Protein AF-A0A962Y8F2-F1 (afdb_monomer_lite)

Foldseek 3Di:
DPADDDDAAFPALVVVRDGAFRDLLSVLVVLVVCVVVVNNVSQAEDEGEAPDPQFKGFQLLLSQFLVCQSVQRYAYEYADQVPPLQCLAPLRVSRDLVSSLVVVLVLLPDPVNVVVQVVVCVVLVVDDPNDSCSSSVDRHGHNSVRHWRWYKYKYNCVPHWFFDPPQIDIDTDGPCCVPPNVVVVVVVVVVPDDPDDDVRRVVRNVVRVVCCVVCSHVVVVVVLVVLLVVQVCQCPDPPNVVPDHDQWCCSNPPPVQQPVSGTHQADPVPGGDPQSVSSVDGRIDGDSD

pLDDT: mean 95.4, std 3.84, range [65.25, 98.81]

Structure (mmCIF, N/CA/C/O backbone):
data_AF-A0A962Y8F2-F1
#
_entry.id   AF-A0A962Y8F2-F1
#
loop_
_atom_site.group_PDB
_atom_site.id
_atom_site.type_symbol
_atom_site.label_atom_id
_atom_site.label_alt_id
_atom_site.label_comp_id
_atom_site.label_asym_id
_atom_site.label_entity_id
_atom_site.label_seq_id
_atom_site.pdbx_PDB_ins_code
_atom_site.Cartn_x
_atom_site.Cartn_y
_atom_site.Cartn_z
_atom_site.occupancy
_atom_site.B_iso_or_equiv
_atom_site.auth_seq_id
_atom_site.auth_comp_id
_atom_site.auth_asym_id
_atom_site.auth_atom_id
_atom_site.pdbx_PDB_model_num
ATOM 1 N N . ALA A 1 1 ? 5.050 -12.660 19.576 1.00 65.25 1 ALA A N 1
ATOM 2 C CA . ALA A 1 1 ? 3.863 -11.833 19.887 1.00 65.25 1 ALA A CA 1
ATOM 3 C C . ALA A 1 1 ? 2.677 -12.620 20.467 1.00 65.25 1 ALA A C 1
ATOM 5 O O . ALA A 1 1 ? 1.825 -11.987 21.068 1.00 65.25 1 ALA A O 1
ATOM 6 N N . GLY A 1 2 ? 2.572 -13.953 20.308 1.00 82.00 2 GLY A N 1
ATOM 7 C CA . GLY A 1 2 ? 1.427 -14.709 20.856 1.00 82.00 2 GLY A CA 1
ATOM 8 C C . GLY A 1 2 ? 0.079 -14.371 20.202 1.00 82.00 2 GLY A C 1
ATOM 9 O O . GLY A 1 2 ? -0.969 -14.605 20.794 1.00 82.00 2 GLY A O 1
ATOM 10 N N . ALA A 1 3 ? 0.107 -13.782 19.002 1.00 89.38 3 ALA A N 1
ATOM 11 C CA . ALA A 1 3 ? -1.088 -13.433 18.248 1.00 89.38 3 ALA A CA 1
ATOM 12 C C . ALA A 1 3 ? -1.707 -14.678 17.600 1.00 89.38 3 ALA A C 1
ATOM 14 O O . ALA A 1 3 ? -0.991 -15.579 17.165 1.00 89.38 3 ALA A O 1
ATOM 15 N N . TYR A 1 4 ? -3.035 -14.687 17.491 1.00 92.94 4 TYR A N 1
ATOM 16 C CA . TYR A 1 4 ? -3.757 -15.635 16.648 1.00 92.94 4 TYR A CA 1
ATOM 17 C C . TYR A 1 4 ? -3.763 -15.087 15.223 1.00 92.94 4 TYR A C 1
ATOM 19 O O . TYR A 1 4 ? -4.270 -13.989 14.991 1.00 92.94 4 TYR A O 1
ATOM 27 N N . VAL A 1 5 ? -3.160 -15.826 14.295 1.00 94.88 5 VAL A N 1
ATOM 28 C CA . VAL A 1 5 ? -3.001 -15.408 12.899 1.00 94.88 5 VAL A CA 1
ATOM 29 C C . VAL A 1 5 ? -4.006 -16.155 12.035 1.00 94.88 5 VAL A C 1
ATOM 31 O O . VAL A 1 5 ? -4.159 -17.367 12.173 1.00 94.88 5 VAL A O 1
ATOM 34 N N . ASN A 1 6 ? -4.663 -15.425 11.138 1.00 95.12 6 ASN A N 1
ATOM 35 C CA . ASN A 1 6 ? -5.366 -15.994 9.999 1.00 95.12 6 ASN A CA 1
ATOM 36 C C . ASN A 1 6 ? -4.608 -15.596 8.736 1.00 95.12 6 ASN A C 1
ATOM 38 O O . ASN A 1 6 ? -4.366 -14.406 8.518 1.00 95.12 6 ASN A O 1
ATOM 42 N N . TYR A 1 7 ? -4.185 -16.592 7.967 1.00 96.56 7 TYR A N 1
ATOM 43 C CA . TYR A 1 7 ? -3.489 -16.381 6.708 1.00 96.56 7 TYR A CA 1
ATOM 44 C C . TYR A 1 7 ? -4.523 -16.200 5.604 1.00 96.56 7 TYR A C 1
ATOM 46 O O . TYR A 1 7 ? -5.505 -16.930 5.541 1.00 96.56 7 TYR A O 1
ATOM 54 N N . LEU A 1 8 ? -4.302 -15.190 4.771 1.00 96.75 8 LEU A N 1
ATOM 55 C CA . LEU A 1 8 ? -5.151 -14.896 3.629 1.00 96.75 8 LEU A CA 1
ATOM 56 C C . LEU A 1 8 ? -4.491 -15.464 2.381 1.00 96.75 8 LEU A C 1
ATOM 58 O O . LEU A 1 8 ? -3.307 -15.202 2.150 1.00 96.75 8 LEU A O 1
ATOM 62 N N . ASP A 1 9 ? -5.256 -16.200 1.585 1.00 94.75 9 ASP A N 1
ATOM 63 C CA . ASP A 1 9 ? -4.735 -16.815 0.372 1.00 94.75 9 ASP A CA 1
ATOM 64 C C . ASP A 1 9 ? -4.633 -15.775 -0.751 1.00 94.75 9 ASP A C 1
ATOM 66 O O . ASP A 1 9 ? -5.564 -15.007 -1.022 1.00 94.75 9 ASP A O 1
ATOM 70 N N . SER A 1 10 ? -3.474 -15.737 -1.402 1.00 96.31 10 SER A N 1
ATOM 71 C CA . SER A 1 10 ? -3.272 -15.002 -2.646 1.00 96.31 10 SER A CA 1
ATOM 72 C C . SER A 1 10 ? -3.736 -15.834 -3.838 1.00 96.31 10 SER A C 1
ATOM 74 O O . SER A 1 10 ? -3.723 -17.066 -3.800 1.00 96.31 10 SER A O 1
ATOM 76 N N . TYR A 1 11 ? -4.133 -15.169 -4.925 1.00 96.31 11 TYR A N 1
ATOM 77 C CA . TYR A 1 11 ? -4.483 -15.897 -6.142 1.00 96.31 11 TYR A CA 1
ATOM 78 C C . TYR A 1 11 ? -3.218 -16.514 -6.782 1.00 96.31 11 TYR A C 1
ATOM 80 O O . TYR A 1 11 ? -2.171 -15.856 -6.829 1.00 96.31 11 TYR A O 1
ATOM 88 N N . PRO A 1 12 ? -3.271 -17.770 -7.260 1.00 95.75 12 PRO A N 1
ATOM 89 C CA . PRO A 1 12 ? -2.128 -18.420 -7.890 1.00 95.75 12 PRO A CA 1
ATOM 90 C C . PRO A 1 12 ? -1.933 -17.932 -9.330 1.00 95.75 12 PRO A C 1
ATOM 92 O O . PRO A 1 12 ? -2.889 -17.569 -10.016 1.00 95.75 12 PRO A O 1
ATOM 95 N N . ILE A 1 13 ? -0.689 -17.975 -9.803 1.00 94.38 13 ILE A N 1
ATOM 96 C CA . ILE A 1 13 ? -0.326 -17.743 -11.202 1.00 94.38 13 ILE A CA 1
ATOM 97 C C . ILE A 1 13 ? 0.457 -18.977 -11.668 1.00 94.38 13 ILE A C 1
ATOM 99 O O . ILE A 1 13 ? 1.690 -19.019 -11.625 1.00 94.38 13 ILE A O 1
ATOM 103 N N . GLU A 1 14 ? -0.290 -20.023 -12.036 1.00 92.06 14 GLU A N 1
ATOM 104 C CA . GLU A 1 14 ? 0.231 -21.386 -12.232 1.00 92.06 14 GLU A CA 1
ATOM 105 C C . GLU A 1 14 ? 1.340 -21.458 -13.284 1.00 92.06 14 GLU A C 1
ATOM 107 O O . GLU A 1 14 ? 2.369 -22.085 -13.038 1.00 92.06 14 GLU A O 1
ATOM 112 N N . GLU A 1 15 ? 1.170 -20.759 -14.413 1.00 93.06 15 GLU A N 1
ATOM 113 C CA . GLU A 1 15 ? 2.132 -20.751 -15.525 1.00 93.06 15 GLU A CA 1
ATOM 114 C C . GLU A 1 15 ? 3.548 -20.359 -15.074 1.00 93.06 15 GLU A C 1
ATOM 116 O O . GLU A 1 15 ? 4.534 -20.926 -15.545 1.00 93.06 15 GLU A O 1
ATOM 121 N N . TYR A 1 16 ? 3.651 -19.433 -14.118 1.00 92.88 16 TYR A N 1
ATOM 122 C CA . TYR A 1 16 ? 4.928 -18.907 -13.635 1.00 92.88 16 TYR A CA 1
ATOM 123 C C . TYR A 1 16 ? 5.333 -19.456 -12.267 1.00 92.88 16 TYR A C 1
ATOM 125 O O . TYR A 1 16 ? 6.396 -19.100 -11.763 1.00 92.88 16 TYR A O 1
ATOM 133 N N . THR A 1 17 ? 4.517 -20.330 -11.661 1.00 92.75 17 THR A N 1
ATOM 134 C CA . THR A 1 17 ? 4.713 -20.794 -10.273 1.00 92.75 17 THR A CA 1
ATOM 135 C C . THR A 1 17 ? 4.850 -19.606 -9.303 1.00 92.75 17 THR A C 1
ATOM 137 O O . THR A 1 17 ? 5.671 -19.604 -8.385 1.00 92.75 17 THR A O 1
ATOM 140 N N . MET A 1 18 ? 4.057 -18.561 -9.545 1.00 93.44 18 MET A N 1
ATOM 141 C CA . MET A 1 18 ? 4.037 -17.322 -8.768 1.00 93.44 18 MET A CA 1
ATOM 142 C C . MET A 1 18 ? 2.725 -17.194 -7.995 1.00 93.44 18 MET A C 1
ATOM 144 O O . MET A 1 18 ? 1.745 -17.895 -8.259 1.00 93.44 18 MET A O 1
ATOM 148 N N . TYR A 1 19 ? 2.708 -16.256 -7.054 1.00 93.25 19 TYR A N 1
ATOM 149 C CA . TYR A 1 19 ? 1.507 -15.850 -6.339 1.00 93.25 19 TYR A CA 1
ATOM 150 C C . TYR A 1 19 ? 1.259 -14.366 -6.565 1.00 93.25 19 TYR A C 1
ATOM 152 O O . TYR A 1 19 ? 2.182 -13.553 -6.509 1.00 93.25 19 TYR A O 1
ATOM 160 N N . GLY A 1 20 ? 0.000 -14.022 -6.797 1.00 95.44 20 GLY A N 1
ATOM 161 C CA . GLY A 1 20 ? -0.440 -12.646 -6.891 1.00 95.44 20 GLY A CA 1
ATOM 162 C C . GLY A 1 20 ? -0.713 -12.014 -5.531 1.00 95.44 20 GLY A C 1
ATOM 163 O O . GLY A 1 20 ? -0.098 -12.327 -4.511 1.00 95.44 20 GLY A O 1
ATOM 164 N N . ALA A 1 21 ? -1.672 -11.098 -5.527 1.00 97.12 21 ALA A N 1
ATOM 165 C CA . ALA A 1 21 ? -2.162 -10.433 -4.331 1.00 97.12 21 ALA A CA 1
ATOM 166 C C . ALA A 1 21 ? -3.339 -11.192 -3.686 1.00 97.12 21 ALA A C 1
ATOM 168 O O . ALA A 1 21 ? -3.877 -12.146 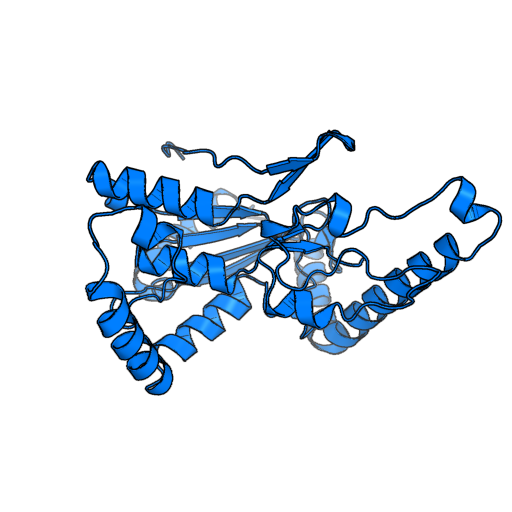-4.245 1.00 97.12 21 ALA A O 1
ATOM 169 N N . VAL A 1 22 ? -3.738 -10.762 -2.491 1.00 98.19 22 VAL A N 1
ATOM 170 C CA . VAL A 1 22 ? -4.933 -11.242 -1.790 1.00 98.19 22 VAL A CA 1
ATOM 171 C C . VAL A 1 22 ? -6.141 -10.437 -2.279 1.00 98.19 22 VAL A C 1
ATOM 173 O O . VAL A 1 22 ? -6.183 -9.229 -2.032 1.00 98.19 22 VAL A O 1
ATOM 176 N N . PRO A 1 23 ? -7.144 -11.059 -2.924 1.00 98.00 23 PRO A N 1
ATOM 177 C CA . PRO A 1 23 ? -8.344 -10.358 -3.377 1.00 98.00 23 PRO A CA 1
ATOM 178 C C . PRO A 1 23 ? -9.092 -9.685 -2.223 1.00 98.00 23 PRO A C 1
ATOM 180 O O . PRO A 1 23 ? -9.325 -10.297 -1.176 1.00 98.00 23 PRO A O 1
ATOM 183 N N . LEU A 1 24 ? -9.565 -8.456 -2.422 1.00 98.25 24 LEU A N 1
ATOM 184 C CA . LEU A 1 24 ? -10.359 -7.741 -1.421 1.00 98.25 24 LEU A CA 1
ATOM 185 C C . LEU A 1 24 ? -11.628 -8.509 -1.057 1.00 98.25 24 LEU A C 1
ATOM 187 O O . LEU A 1 24 ? -12.040 -8.513 0.103 1.00 98.25 24 LEU A O 1
ATOM 191 N N . ARG A 1 25 ? -12.229 -9.198 -2.031 1.00 97.44 25 ARG A N 1
ATOM 192 C CA . ARG A 1 25 ? -13.361 -10.090 -1.773 1.00 97.44 25 ARG A CA 1
ATOM 193 C C . ARG A 1 25 ? -13.031 -11.098 -0.667 1.00 97.44 25 ARG A C 1
ATOM 195 O O . ARG A 1 25 ? -13.805 -11.210 0.278 1.00 97.44 25 ARG A O 1
ATOM 202 N N . HIS A 1 26 ? -11.870 -11.746 -0.740 1.00 97.50 26 HIS A N 1
ATOM 203 C CA . HIS A 1 26 ? -11.433 -12.729 0.249 1.00 97.50 26 HIS A CA 1
ATOM 204 C C . HIS A 1 26 ? -11.201 -12.094 1.631 1.00 97.50 26 HIS A C 1
ATOM 206 O O . HIS A 1 26 ? -11.617 -12.640 2.653 1.00 97.50 26 HIS A O 1
ATOM 212 N N . ILE A 1 27 ? -10.625 -10.886 1.680 1.00 98.38 27 ILE A N 1
ATOM 213 C CA . ILE A 1 27 ? -10.473 -10.127 2.934 1.00 98.38 27 ILE A CA 1
ATOM 214 C C . ILE A 1 27 ? -11.844 -9.859 3.573 1.00 98.38 27 ILE A C 1
ATOM 216 O O . ILE A 1 27 ? -12.031 -10.075 4.774 1.00 98.38 27 ILE A O 1
ATOM 220 N N . LYS A 1 28 ? -12.824 -9.416 2.775 1.00 98.12 28 LYS A N 1
ATOM 221 C CA . LYS A 1 28 ? -14.192 -9.154 3.241 1.00 98.12 28 LYS A CA 1
ATOM 222 C C . LYS A 1 28 ? -14.867 -10.436 3.729 1.00 98.12 28 LYS A C 1
ATOM 224 O O . LYS A 1 28 ? -15.467 -10.407 4.798 1.00 98.12 28 LYS A O 1
ATOM 229 N N . GLU A 1 29 ? -14.721 -11.552 3.011 1.00 97.44 29 GLU A N 1
ATOM 230 C CA . GLU A 1 29 ? -15.239 -12.869 3.417 1.00 97.44 29 GLU A CA 1
ATOM 231 C C . GLU A 1 29 ? -14.734 -13.267 4.812 1.00 97.44 29 GLU A C 1
ATOM 233 O O . GLU A 1 29 ? -15.532 -13.667 5.663 1.00 97.44 29 GLU A O 1
ATOM 238 N N . GLN A 1 30 ? -13.439 -13.083 5.093 1.00 97.62 30 GLN A N 1
ATOM 239 C CA . GLN A 1 30 ? -12.872 -13.375 6.414 1.00 97.62 30 GLN A CA 1
ATOM 240 C C . GLN A 1 30 ? -13.375 -12.418 7.503 1.00 97.62 30 GLN A C 1
ATOM 242 O O . GLN A 1 30 ? -13.717 -12.848 8.603 1.00 97.62 30 GLN A O 1
ATOM 247 N N . LEU A 1 31 ? -13.469 -11.115 7.227 1.00 98.06 31 LEU A N 1
ATOM 248 C CA . LEU A 1 31 ? -14.004 -10.170 8.213 1.00 98.06 31 LEU A CA 1
ATOM 249 C C . LEU A 1 31 ? -15.486 -10.444 8.524 1.00 98.06 31 LEU A C 1
ATOM 251 O O . LEU A 1 31 ? -15.899 -10.367 9.684 1.00 98.06 31 LEU A O 1
ATOM 255 N N . LEU A 1 32 ? -16.285 -10.798 7.517 1.00 97.12 32 LEU A N 1
ATOM 256 C CA . LEU A 1 32 ? -17.691 -11.164 7.695 1.00 97.12 32 LEU A CA 1
ATOM 257 C C . LEU A 1 32 ? -17.839 -12.498 8.437 1.00 97.12 32 LEU A C 1
ATOM 259 O O . LEU A 1 32 ? -18.702 -12.605 9.310 1.00 97.12 32 LEU A O 1
ATOM 263 N N . SER A 1 33 ? -16.966 -13.481 8.187 1.00 96.56 33 SER A N 1
ATOM 264 C CA . SER A 1 33 ? -16.980 -14.745 8.934 1.00 96.56 33 SER A CA 1
ATOM 265 C C . SER A 1 33 ? -16.727 -14.519 10.431 1.00 96.56 33 SER A C 1
ATOM 267 O O . SER A 1 33 ? -17.464 -15.046 11.269 1.00 96.56 33 SER A O 1
ATOM 269 N N . TYR A 1 34 ? -15.785 -13.637 10.786 1.00 97.00 34 TYR A N 1
ATOM 270 C CA . TYR A 1 34 ? -15.562 -13.230 12.175 1.00 97.00 34 TYR A CA 1
ATOM 271 C C . TYR A 1 34 ? -16.726 -12.447 12.774 1.00 97.00 34 TYR A C 1
ATOM 273 O O . TYR A 1 34 ? -17.015 -12.598 13.965 1.00 97.00 34 TYR A O 1
ATOM 281 N N . ARG A 1 35 ? -17.406 -11.628 11.965 1.00 95.69 35 ARG A N 1
ATOM 282 C CA . ARG A 1 35 ? -18.625 -10.927 12.381 1.00 95.69 35 ARG A CA 1
ATOM 283 C C . ARG A 1 35 ? -19.726 -11.918 12.743 1.00 95.69 35 ARG A C 1
ATOM 285 O O . ARG A 1 35 ? -20.272 -11.811 13.837 1.00 95.69 35 ARG A O 1
ATOM 292 N N . ARG A 1 36 ? -20.001 -12.903 11.880 1.00 94.88 36 ARG A N 1
ATOM 293 C CA . ARG A 1 36 ? -21.001 -13.956 12.136 1.00 94.88 36 ARG A CA 1
ATOM 294 C C . ARG A 1 36 ? -20.667 -14.787 13.369 1.00 94.88 36 ARG A C 1
ATOM 296 O O . ARG A 1 36 ? -21.557 -15.128 14.137 1.00 94.88 36 ARG A O 1
ATOM 303 N N . ALA A 1 37 ? -19.385 -15.068 13.584 1.00 96.00 37 ALA A N 1
ATOM 304 C CA . ALA A 1 37 ? -18.913 -15.780 14.765 1.00 96.00 37 ALA A CA 1
ATOM 305 C C . ALA A 1 37 ? -18.901 -14.922 16.051 1.00 96.00 37 ALA A C 1
ATOM 307 O O . ALA A 1 37 ? -18.536 -15.431 17.108 1.00 96.00 37 ALA A O 1
ATOM 308 N N . GLY A 1 38 ? -19.267 -13.634 15.985 1.00 96.94 38 GLY A N 1
ATOM 309 C CA . GLY A 1 38 ? -19.307 -12.741 17.148 1.00 96.94 38 GLY A CA 1
ATOM 310 C C . GLY A 1 38 ? -17.931 -12.400 17.729 1.00 96.94 38 GLY A C 1
ATOM 311 O O . GLY A 1 38 ? -17.844 -12.027 18.893 1.00 96.94 38 GLY A O 1
ATOM 312 N N . ILE A 1 39 ? -16.860 -12.547 16.941 1.00 97.12 39 ILE A N 1
ATOM 313 C CA . ILE A 1 39 ? -15.463 -12.352 17.375 1.00 97.12 39 ILE A CA 1
ATOM 314 C C . ILE A 1 39 ? -14.709 -11.319 16.529 1.00 97.12 39 ILE A C 1
ATOM 316 O O . ILE A 1 39 ? -13.480 -11.246 16.569 1.00 97.12 39 ILE A O 1
ATOM 320 N N . LEU A 1 40 ? -15.425 -10.513 15.740 1.00 97.25 40 LEU A N 1
ATOM 321 C CA . LEU A 1 40 ? -14.830 -9.470 14.901 1.00 97.25 40 LEU A CA 1
ATOM 322 C C . LEU A 1 40 ? -14.028 -8.444 15.719 1.00 97.25 40 LEU A C 1
ATOM 324 O O . LEU A 1 40 ? -13.015 -7.930 15.249 1.00 97.25 40 LEU A O 1
ATOM 328 N N . ASP A 1 41 ? -14.431 -8.170 16.958 1.00 96.88 41 ASP A N 1
ATOM 329 C CA . ASP A 1 41 ? -13.716 -7.300 17.896 1.00 96.88 41 ASP A CA 1
ATOM 330 C C . ASP A 1 41 ? -12.295 -7.804 18.214 1.00 96.88 41 ASP A C 1
ATOM 332 O O . ASP A 1 41 ? -11.407 -6.996 18.518 1.00 96.88 41 ASP A O 1
ATOM 336 N N . ARG A 1 42 ? -12.046 -9.116 18.085 1.00 96.56 42 ARG A N 1
ATOM 337 C CA . ARG A 1 42 ? -10.721 -9.728 18.261 1.00 96.56 42 ARG A CA 1
ATOM 338 C C . ARG A 1 42 ? -9.783 -9.453 17.085 1.00 96.56 42 ARG A C 1
ATOM 340 O O . ARG A 1 42 ? -8.569 -9.510 17.275 1.00 96.56 42 ARG A O 1
ATOM 347 N N . VAL A 1 43 ? -10.305 -9.101 15.908 1.00 97.75 43 VAL A N 1
ATOM 348 C CA . VAL A 1 43 ? -9.489 -8.695 14.756 1.00 97.75 43 VAL A CA 1
ATOM 349 C C . VAL A 1 43 ? -8.952 -7.286 15.003 1.00 97.75 43 VAL A C 1
ATOM 351 O O . VAL A 1 43 ? -9.704 -6.307 15.042 1.00 97.75 43 VAL A O 1
ATOM 354 N N . LYS A 1 44 ? -7.636 -7.175 15.213 1.00 96.94 44 LYS A N 1
ATOM 355 C CA . LYS A 1 44 ? -6.977 -5.895 15.524 1.00 96.94 44 LYS A CA 1
ATOM 356 C C . LYS A 1 44 ? -6.280 -5.270 14.329 1.00 96.94 44 LYS A C 1
ATOM 358 O O . LYS A 1 44 ? 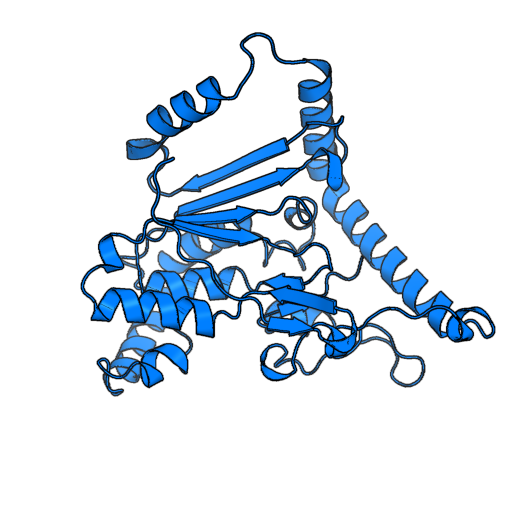-6.314 -4.053 14.186 1.00 96.94 44 LYS A O 1
ATOM 363 N N . MET A 1 45 ? -5.656 -6.088 13.492 1.00 97.81 45 MET A N 1
ATOM 364 C CA . MET A 1 45 ? -4.773 -5.619 12.436 1.00 97.81 45 MET A CA 1
ATOM 365 C C . MET A 1 45 ? -4.849 -6.539 11.226 1.00 97.81 45 MET A C 1
ATOM 367 O O . MET A 1 45 ? -4.995 -7.751 11.384 1.00 97.81 45 MET A O 1
ATOM 371 N N . ILE A 1 46 ? -4.702 -5.952 10.046 1.00 98.25 46 ILE A N 1
ATOM 372 C CA . ILE A 1 46 ? -4.395 -6.653 8.806 1.00 98.2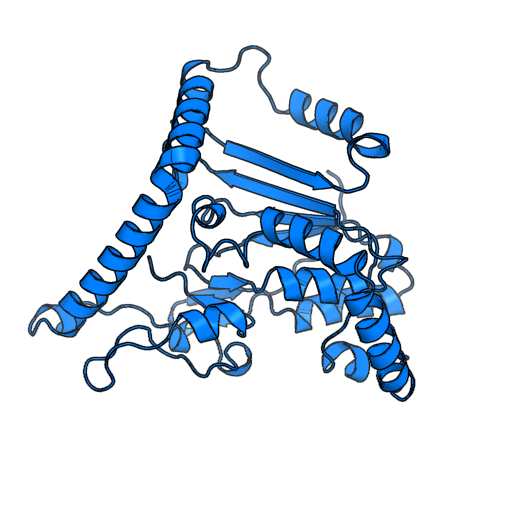5 46 ILE A CA 1
ATOM 373 C C . ILE A 1 46 ? -3.016 -6.207 8.317 1.00 98.25 46 ILE A C 1
ATOM 375 O O . ILE A 1 46 ? -2.708 -5.013 8.329 1.00 98.25 46 ILE A O 1
ATOM 379 N N . THR A 1 47 ? -2.197 -7.170 7.901 1.00 98.25 47 THR A N 1
ATOM 380 C CA . THR A 1 47 ? -0.882 -6.922 7.304 1.00 98.25 47 THR A CA 1
ATOM 381 C C . THR A 1 47 ? -0.909 -7.366 5.852 1.00 98.25 47 THR A C 1
ATOM 383 O O . THR A 1 47 ? -1.226 -8.523 5.585 1.00 98.25 47 THR A O 1
ATOM 386 N N . LEU A 1 48 ? -0.574 -6.468 4.929 1.00 98.31 48 LEU A N 1
ATOM 387 C CA . LEU A 1 48 ? -0.542 -6.746 3.492 1.00 98.31 48 LEU A CA 1
ATOM 388 C C . LEU A 1 48 ? 0.760 -6.224 2.887 1.00 98.31 48 LEU A C 1
ATOM 390 O O . LEU A 1 48 ? 1.207 -5.127 3.216 1.00 98.31 48 LEU A O 1
ATOM 394 N N . THR A 1 49 ? 1.349 -6.996 1.978 1.00 98.12 49 THR A N 1
ATOM 395 C CA . THR A 1 49 ? 2.533 -6.592 1.209 1.00 98.12 49 THR A CA 1
ATOM 396 C C . THR A 1 49 ? 2.107 -5.777 -0.010 1.00 98.12 49 THR A C 1
ATOM 398 O O . THR A 1 49 ? 1.317 -6.268 -0.813 1.00 98.12 49 THR A O 1
ATOM 401 N N . ASN A 1 50 ? 2.609 -4.549 -0.165 1.00 97.62 50 ASN A N 1
ATOM 402 C CA . ASN A 1 50 ? 2.247 -3.659 -1.269 1.00 97.62 50 ASN A CA 1
ATOM 403 C C . ASN A 1 50 ? 3.430 -2.803 -1.769 1.00 97.62 50 ASN A C 1
ATOM 405 O O . ASN A 1 50 ? 3.931 -1.949 -1.055 1.00 97.62 50 ASN A O 1
ATOM 409 N N . CYS A 1 51 ? 3.861 -2.903 -3.019 1.00 96.38 51 CYS A N 1
ATOM 410 C CA . CYS A 1 51 ? 3.547 -3.950 -3.984 1.00 96.38 51 CYS A CA 1
ATOM 411 C C . CYS A 1 51 ? 4.158 -5.305 -3.580 1.00 96.38 51 CYS A C 1
ATOM 413 O O . CYS A 1 51 ? 5.017 -5.383 -2.694 1.00 96.38 51 CYS A O 1
ATOM 415 N N . THR A 1 52 ? 3.709 -6.381 -4.228 1.00 96.00 52 THR A N 1
ATOM 416 C CA . THR A 1 52 ? 4.374 -7.690 -4.154 1.00 96.00 52 THR A CA 1
ATOM 417 C C . THR A 1 52 ? 5.764 -7.628 -4.793 1.00 96.00 52 THR A C 1
ATOM 419 O O . THR A 1 52 ? 6.114 -6.654 -5.460 1.00 96.00 52 THR A O 1
ATOM 422 N N . PHE A 1 53 ? 6.571 -8.676 -4.600 1.00 94.00 53 PHE A N 1
ATOM 423 C CA . PHE A 1 53 ? 7.900 -8.760 -5.213 1.00 94.00 53 PHE A CA 1
ATOM 424 C C . PHE A 1 53 ? 7.835 -8.639 -6.745 1.00 94.00 53 PHE A C 1
ATOM 426 O O . PHE A 1 53 ? 8.634 -7.919 -7.335 1.00 94.00 53 PHE A O 1
ATOM 433 N N . ASP A 1 54 ? 6.840 -9.278 -7.362 1.00 94.56 54 ASP A N 1
ATOM 434 C CA . ASP A 1 54 ? 6.611 -9.282 -8.813 1.00 94.56 54 ASP A CA 1
ATOM 435 C C . ASP A 1 54 ? 5.857 -8.035 -9.320 1.00 94.56 54 ASP A C 1
ATOM 437 O O . ASP A 1 54 ? 5.464 -7.965 -10.482 1.00 94.56 54 ASP A O 1
ATOM 441 N N . GLY A 1 55 ? 5.639 -7.035 -8.457 1.00 95.25 55 GLY A N 1
ATOM 442 C CA . GLY A 1 55 ? 5.095 -5.730 -8.83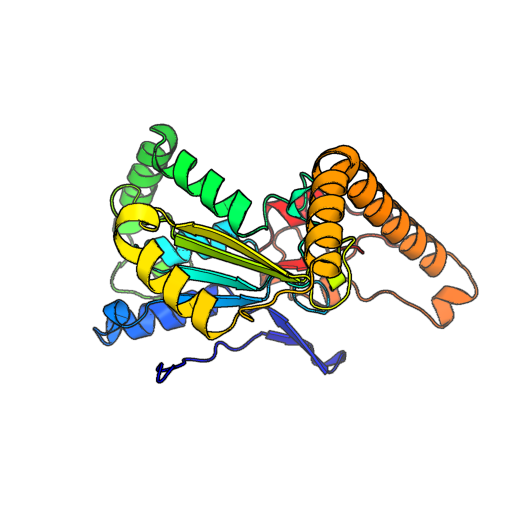6 1.00 95.25 55 GLY A CA 1
ATOM 443 C C . GLY A 1 55 ? 3.570 -5.604 -8.777 1.00 95.25 55 GLY A C 1
ATOM 444 O O . GLY A 1 55 ? 3.040 -4.558 -9.153 1.00 95.25 55 GLY A O 1
ATOM 445 N N . VAL A 1 56 ? 2.829 -6.597 -8.277 1.00 97.50 56 VAL A N 1
ATOM 446 C CA . VAL A 1 56 ? 1.366 -6.487 -8.128 1.00 97.50 56 VAL A CA 1
ATOM 447 C C . VAL A 1 56 ? 1.036 -5.490 -7.010 1.00 97.50 56 VAL A C 1
ATOM 449 O O . VAL A 1 56 ? 1.465 -5.645 -5.866 1.00 97.50 56 VAL A O 1
ATOM 452 N N . THR A 1 57 ? 0.283 -4.442 -7.341 1.00 98.12 57 THR A N 1
ATOM 453 C CA . THR A 1 57 ? 0.018 -3.286 -6.470 1.00 98.12 57 THR A CA 1
ATOM 454 C C . THR A 1 57 ? -1.476 -3.132 -6.193 1.00 98.12 57 THR A C 1
ATOM 456 O O . THR A 1 57 ? -2.281 -3.069 -7.124 1.00 98.12 57 THR A O 1
ATOM 459 N N . TYR A 1 58 ? -1.851 -2.997 -4.920 1.00 98.50 58 TYR A N 1
ATOM 460 C CA . TYR A 1 58 ? -3.244 -2.905 -4.467 1.00 98.50 58 TYR A CA 1
ATOM 461 C C . TYR A 1 58 ? -3.880 -1.544 -4.769 1.00 98.50 58 TYR A C 1
ATOM 463 O O . TYR A 1 58 ? -3.216 -0.504 -4.756 1.00 98.50 58 TYR A O 1
ATOM 471 N N . ASP A 1 59 ? -5.201 -1.514 -4.938 1.00 98.31 59 ASP A N 1
ATOM 472 C CA . ASP A 1 59 ? -5.998 -0.319 -4.646 1.00 98.31 59 ASP A CA 1
ATOM 473 C C . ASP A 1 59 ? -6.117 -0.163 -3.122 1.00 98.31 59 ASP A C 1
ATOM 475 O O . ASP A 1 59 ? -7.067 -0.615 -2.478 1.00 98.31 59 ASP A O 1
ATOM 479 N N . VAL A 1 60 ? -5.096 0.467 -2.539 1.00 98.38 60 VAL A N 1
ATOM 480 C CA . VAL A 1 60 ? -4.973 0.669 -1.091 1.00 98.38 60 VAL A CA 1
ATOM 481 C C . VAL A 1 60 ? -6.154 1.451 -0.509 1.00 98.38 60 VAL A C 1
ATOM 483 O O . VAL A 1 60 ? -6.596 1.145 0.598 1.00 98.38 60 VAL A O 1
ATOM 486 N N . GLU A 1 61 ? -6.709 2.422 -1.245 1.00 97.81 61 GLU A N 1
ATOM 487 C CA . GLU A 1 61 ? -7.880 3.180 -0.780 1.00 97.81 61 GLU A CA 1
ATOM 488 C C . GLU A 1 61 ? -9.106 2.296 -0.683 1.00 97.81 61 GLU A C 1
ATOM 490 O O . GLU A 1 61 ? -9.769 2.293 0.355 1.00 97.81 61 GLU A O 1
ATOM 495 N N . ARG A 1 62 ? -9.375 1.518 -1.731 1.00 97.94 62 ARG A N 1
ATOM 496 C CA . ARG A 1 62 ? -10.495 0.585 -1.748 1.00 97.94 62 ARG A CA 1
ATOM 497 C C . ARG A 1 62 ? -10.392 -0.453 -0.642 1.00 97.94 62 ARG A C 1
ATOM 499 O O . ARG A 1 62 ? -11.368 -0.655 0.078 1.00 97.94 62 ARG A O 1
ATOM 506 N N . VAL A 1 63 ? -9.227 -1.081 -0.486 1.00 98.69 63 VAL A N 1
ATOM 507 C CA . VAL A 1 63 ? -9.019 -2.084 0.566 1.00 98.69 63 VAL A CA 1
ATOM 508 C C . VAL A 1 63 ? -9.308 -1.479 1.935 1.00 98.69 63 VAL A C 1
ATOM 510 O O . VAL A 1 63 ? -10.087 -2.043 2.702 1.00 98.69 63 VAL A O 1
ATOM 513 N N . MET A 1 64 ? -8.733 -0.313 2.229 1.00 98.75 64 MET A N 1
ATOM 514 C CA . MET A 1 64 ? -8.928 0.336 3.519 1.00 98.75 64 MET A CA 1
ATOM 515 C C . MET A 1 64 ? -10.378 0.772 3.757 1.00 98.75 64 MET A C 1
ATOM 517 O O . MET A 1 64 ? -10.915 0.511 4.831 1.00 98.75 64 MET A O 1
ATOM 521 N N . GLU A 1 65 ? -11.014 1.426 2.785 1.00 98.56 65 GLU A N 1
ATOM 522 C CA . GLU A 1 65 ? -12.388 1.930 2.895 1.00 98.56 65 GLU A CA 1
ATOM 523 C C . GLU A 1 65 ? -13.389 0.791 3.118 1.00 98.56 65 GLU A C 1
ATOM 525 O O . GLU A 1 65 ? -14.175 0.837 4.067 1.00 98.56 65 GLU A O 1
ATOM 530 N N . GLU A 1 66 ? -13.322 -0.268 2.307 1.00 98.69 66 GLU A N 1
ATOM 531 C CA . GLU A 1 66 ? -14.262 -1.384 2.417 1.00 98.69 66 GLU A CA 1
ATOM 532 C C . GLU A 1 66 ? -14.025 -2.216 3.685 1.00 98.69 66 GLU A C 1
ATOM 534 O O . GLU A 1 66 ? -14.982 -2.652 4.328 1.00 98.69 66 GLU A O 1
ATOM 539 N N . CYS A 1 67 ? -12.769 -2.381 4.114 1.00 98.69 67 CYS A N 1
ATOM 540 C CA . CYS A 1 67 ? -12.474 -3.035 5.388 1.00 98.69 67 CYS A CA 1
ATOM 541 C C . CYS A 1 67 ? -12.959 -2.205 6.585 1.00 98.69 67 CYS A C 1
ATOM 543 O O . CYS A 1 6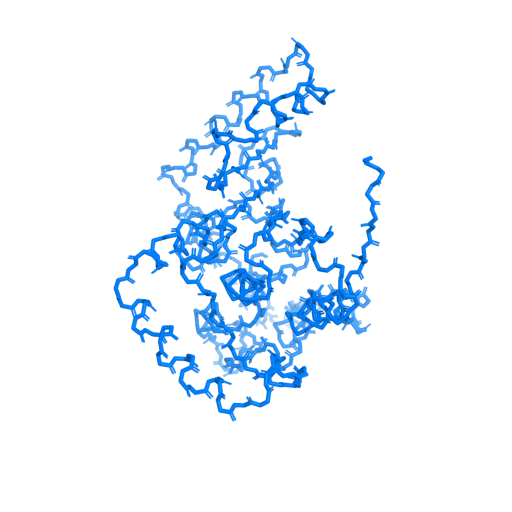7 ? -13.508 -2.775 7.526 1.00 98.69 67 CYS A O 1
ATOM 545 N N . LEU A 1 68 ? -12.815 -0.874 6.552 1.00 98.69 68 LEU A N 1
ATOM 546 C CA . LEU A 1 68 ? -13.315 0.020 7.606 1.00 98.69 68 LEU A CA 1
ATOM 547 C C . LEU A 1 68 ? -14.847 0.071 7.655 1.00 98.69 68 LEU A C 1
ATOM 549 O O . LEU A 1 68 ? -15.413 0.254 8.732 1.00 98.69 68 LEU A O 1
ATOM 553 N N . ALA A 1 69 ? -15.530 -0.144 6.530 1.00 98.06 69 ALA A N 1
ATOM 554 C CA . ALA A 1 69 ? -16.979 -0.334 6.521 1.00 98.06 69 ALA A CA 1
ATOM 555 C C . ALA A 1 69 ? -17.403 -1.604 7.285 1.00 98.06 69 ALA A C 1
ATOM 557 O O . ALA A 1 69 ? -18.488 -1.643 7.869 1.00 98.06 69 ALA A O 1
ATOM 558 N N . ILE A 1 70 ? -16.546 -2.634 7.317 1.00 97.81 70 ILE A N 1
ATOM 559 C CA . ILE A 1 70 ? -16.818 -3.883 8.037 1.00 97.81 70 ILE A CA 1
ATOM 560 C C . ILE A 1 70 ? -16.349 -3.815 9.500 1.00 97.81 70 ILE A C 1
ATOM 562 O O . ILE A 1 70 ? -17.095 -4.200 10.407 1.00 97.81 70 ILE A O 1
ATOM 566 N N . LYS A 1 71 ? -15.128 -3.319 9.728 1.00 98.38 71 LYS A N 1
ATOM 567 C CA . LYS A 1 71 ? -14.443 -3.198 11.021 1.00 98.38 71 LYS A CA 1
ATOM 568 C C . LYS A 1 71 ? -13.880 -1.773 11.181 1.00 98.38 71 LYS A C 1
ATOM 570 O O . LYS A 1 71 ? -12.735 -1.527 10.799 1.00 98.38 71 LYS A O 1
ATOM 575 N N . PRO A 1 72 ? -14.652 -0.834 11.762 1.00 98.31 72 PRO A N 1
ATOM 576 C CA . PRO A 1 72 ? -14.321 0.599 11.766 1.00 98.31 72 PRO A CA 1
ATOM 577 C C . PRO A 1 72 ? -13.018 0.996 12.466 1.00 98.31 72 PRO A C 1
ATOM 579 O O . PRO A 1 72 ? -12.505 2.081 12.223 1.00 98.31 72 PRO A O 1
ATOM 582 N N . ASP A 1 73 ? -12.474 0.152 13.335 1.00 97.69 73 ASP A N 1
ATOM 583 C CA . ASP A 1 73 ? -11.238 0.378 14.091 1.00 97.69 73 ASP A CA 1
ATOM 584 C C . ASP A 1 73 ? -10.085 -0.553 13.662 1.00 97.69 73 ASP A C 1
ATOM 586 O O . ASP A 1 73 ? -9.124 -0.723 14.417 1.00 97.69 73 ASP A O 1
ATOM 590 N N . LEU A 1 74 ? -10.173 -1.175 12.476 1.00 98.56 74 LEU A N 1
ATOM 591 C CA . LEU A 1 74 ? -9.114 -2.030 11.929 1.00 98.56 74 LEU A CA 1
ATOM 592 C C . LEU A 1 74 ? -7.813 -1.241 11.712 1.00 98.56 74 LEU A C 1
ATOM 594 O O . LEU A 1 74 ? -7.816 -0.163 11.117 1.00 98.56 74 LEU A O 1
ATOM 598 N N . ILE A 1 75 ? -6.695 -1.804 12.171 1.00 98.62 75 ILE A N 1
ATOM 599 C CA . ILE A 1 75 ? -5.353 -1.273 11.916 1.00 98.62 75 ILE A CA 1
ATOM 600 C C . ILE A 1 75 ? -4.814 -1.882 10.620 1.00 98.62 75 ILE A C 1
ATOM 602 O O . ILE A 1 75 ? -4.883 -3.096 10.432 1.00 98.62 75 ILE A O 1
ATOM 606 N N . PHE A 1 76 ? -4.227 -1.061 9.757 1.00 98.81 76 PHE A N 1
ATOM 607 C CA . PHE A 1 76 ? -3.564 -1.517 8.537 1.00 98.81 76 PHE A CA 1
ATOM 608 C C . PHE A 1 76 ? -2.052 -1.401 8.695 1.00 98.81 76 PHE A C 1
ATOM 610 O O . PHE A 1 76 ? -1.540 -0.313 8.967 1.00 98.81 76 PHE A O 1
ATOM 617 N N . LEU A 1 77 ? -1.344 -2.507 8.494 1.00 98.62 77 LEU A N 1
ATOM 618 C CA . LEU A 1 77 ? 0.098 -2.529 8.294 1.00 98.62 77 LEU A CA 1
ATOM 619 C C . LEU A 1 77 ? 0.380 -2.841 6.823 1.00 98.62 77 LEU A C 1
ATOM 621 O O . LEU A 1 77 ? 0.198 -3.970 6.371 1.00 98.62 77 LEU A O 1
ATOM 625 N N . TRP A 1 78 ? 0.825 -1.836 6.080 1.00 98.69 78 TRP A N 1
ATOM 626 C CA . TRP A 1 78 ? 1.285 -2.007 4.708 1.00 98.69 78 TRP A CA 1
ATOM 627 C C . TRP A 1 78 ? 2.793 -2.258 4.711 1.00 98.69 78 TRP A C 1
ATOM 629 O O . TRP A 1 78 ? 3.582 -1.360 5.017 1.00 98.69 78 TRP A O 1
ATOM 639 N N . ASP A 1 79 ? 3.203 -3.480 4.381 1.00 98.56 79 ASP A N 1
ATOM 640 C CA . ASP A 1 79 ? 4.606 -3.761 4.096 1.00 98.56 79 ASP A CA 1
ATOM 641 C C . ASP A 1 79 ? 4.933 -3.271 2.686 1.00 98.56 79 ASP A C 1
ATOM 643 O O . ASP A 1 79 ? 4.656 -3.940 1.691 1.00 98.56 79 ASP A O 1
ATOM 647 N N . GLU A 1 80 ? 5.510 -2.075 2.617 1.00 98.25 80 GLU A N 1
ATOM 648 C CA . GLU A 1 80 ? 5.867 -1.391 1.381 1.00 98.25 80 GLU A CA 1
ATOM 649 C C . GLU A 1 80 ? 7.378 -1.423 1.120 1.00 98.25 80 GLU A C 1
ATOM 651 O O . GLU A 1 80 ? 7.952 -0.517 0.504 1.00 98.25 80 GLU A O 1
ATOM 656 N N . ALA A 1 81 ? 8.062 -2.485 1.560 1.00 97.44 81 ALA A N 1
ATOM 657 C CA . ALA A 1 81 ? 9.506 -2.624 1.400 1.00 97.44 81 ALA A CA 1
ATOM 658 C C . ALA A 1 81 ? 9.998 -2.478 -0.055 1.00 97.44 81 ALA A C 1
ATOM 660 O O . ALA A 1 81 ? 11.121 -2.012 -0.262 1.00 97.44 81 ALA A O 1
ATOM 661 N N . TRP A 1 82 ? 9.172 -2.847 -1.040 1.00 95.81 82 TRP A N 1
ATOM 662 C CA . TRP A 1 82 ? 9.459 -2.735 -2.477 1.00 95.81 82 TRP A CA 1
ATOM 663 C C . TRP A 1 82 ? 8.921 -1.452 -3.130 1.00 95.81 82 TRP A C 1
ATOM 665 O O . TRP A 1 82 ? 9.209 -1.196 -4.299 1.00 95.81 82 TRP A O 1
ATOM 675 N N . PHE A 1 83 ? 8.201 -0.609 -2.385 1.00 96.44 83 PHE A N 1
ATOM 676 C CA . PHE A 1 83 ? 7.372 0.461 -2.951 1.00 96.44 83 PHE A CA 1
ATOM 677 C C . PHE A 1 83 ? 7.630 1.852 -2.349 1.00 96.44 83 PHE A C 1
ATOM 679 O O . PHE A 1 83 ? 6.855 2.783 -2.531 1.00 96.44 83 PHE A O 1
ATOM 686 N N . ALA A 1 84 ? 8.765 2.036 -1.669 1.00 95.12 84 ALA A N 1
ATOM 687 C CA . ALA A 1 84 ? 9.123 3.293 -0.999 1.00 95.12 84 ALA A CA 1
ATOM 688 C C . ALA A 1 84 ? 9.167 4.529 -1.923 1.00 95.12 84 ALA A C 1
ATOM 690 O O . ALA A 1 84 ? 8.848 5.640 -1.503 1.00 95.12 84 ALA A O 1
ATOM 691 N N . PHE A 1 85 ? 9.533 4.347 -3.193 1.00 95.88 85 PHE A N 1
ATOM 692 C CA . PHE A 1 85 ? 9.599 5.423 -4.186 1.00 95.88 85 PHE A CA 1
ATOM 693 C C . PHE A 1 85 ? 8.213 5.913 -4.648 1.00 95.88 85 PHE A C 1
ATOM 695 O O . PHE A 1 85 ? 8.078 7.034 -5.143 1.00 95.88 85 PHE A O 1
ATOM 702 N N . ALA A 1 86 ? 7.161 5.112 -4.456 1.00 96.62 86 ALA A N 1
ATOM 703 C CA . ALA A 1 86 ? 5.826 5.380 -4.980 1.00 96.62 86 ALA A CA 1
ATOM 704 C C . ALA A 1 86 ? 5.221 6.691 -4.469 1.00 96.62 86 ALA A C 1
ATOM 706 O O . ALA A 1 86 ? 4.502 7.377 -5.195 1.00 96.62 86 ALA A O 1
ATOM 707 N N . TYR A 1 87 ? 5.544 7.091 -3.237 1.00 95.81 87 TYR A N 1
ATOM 708 C CA . TYR A 1 87 ? 5.031 8.334 -2.666 1.00 95.81 87 TYR A CA 1
ATOM 709 C C . TYR A 1 87 ? 5.455 9.573 -3.472 1.00 95.81 87 TYR A C 1
ATOM 711 O O . TYR A 1 87 ? 4.768 10.594 -3.450 1.00 95.81 87 TYR A O 1
ATOM 719 N N . PHE A 1 88 ? 6.553 9.520 -4.222 1.00 96.56 88 PHE A N 1
ATOM 720 C CA . PHE A 1 88 ? 7.100 10.696 -4.902 1.00 96.56 88 PHE A CA 1
ATOM 721 C C . PHE A 1 88 ? 6.495 10.937 -6.290 1.00 96.56 88 PHE A C 1
ATOM 723 O O . PHE A 1 88 ? 6.639 12.032 -6.827 1.00 96.56 88 PHE A O 1
ATOM 730 N N . HIS A 1 89 ? 5.711 9.992 -6.816 1.00 96.12 89 HIS A N 1
ATOM 731 C CA . HIS A 1 89 ? 5.090 10.094 -8.135 1.00 96.12 89 HIS A CA 1
ATOM 732 C C . HIS A 1 89 ? 3.548 10.103 -8.056 1.00 96.12 89 HIS A C 1
ATOM 734 O O . HIS A 1 89 ? 2.976 9.222 -7.415 1.00 96.12 89 HIS A O 1
ATOM 740 N N . PRO A 1 90 ? 2.826 11.052 -8.693 1.00 94.06 90 PRO A N 1
ATOM 741 C CA . PRO A 1 90 ? 1.368 11.188 -8.559 1.00 94.06 90 PRO A CA 1
ATOM 742 C C . PRO A 1 90 ? 0.554 9.935 -8.915 1.00 94.06 90 PRO A C 1
ATOM 744 O O . PRO A 1 90 ? -0.460 9.660 -8.263 1.00 94.06 90 PRO A O 1
ATOM 747 N N . THR A 1 91 ? 0.991 9.169 -9.919 1.00 92.88 91 THR A N 1
ATOM 748 C CA . THR A 1 91 ? 0.319 7.926 -10.336 1.00 92.88 91 THR A CA 1
ATOM 749 C C . THR A 1 91 ? 0.424 6.843 -9.267 1.00 92.88 91 THR A C 1
ATOM 751 O O . THR A 1 91 ? -0.554 6.143 -9.019 1.00 92.88 91 THR A O 1
ATOM 754 N N . TYR A 1 92 ? 1.565 6.748 -8.581 1.00 95.69 92 TYR A N 1
ATOM 755 C CA . TYR A 1 92 ? 1.835 5.690 -7.605 1.00 95.69 92 TYR A CA 1
ATOM 756 C C . TYR A 1 92 ? 1.412 6.084 -6.191 1.00 95.69 92 TYR A C 1
ATOM 758 O O . TYR A 1 92 ? 0.847 5.269 -5.464 1.00 95.69 92 TYR A O 1
ATOM 766 N N . ARG A 1 93 ? 1.579 7.364 -5.824 1.00 96.44 93 ARG A N 1
ATOM 767 C CA . ARG A 1 93 ? 1.280 7.921 -4.495 1.00 96.44 93 ARG A CA 1
ATOM 768 C C . ARG A 1 93 ? -0.107 7.524 -4.009 1.00 96.44 93 ARG A C 1
ATOM 770 O O . ARG A 1 93 ? -0.283 7.200 -2.838 1.00 96.44 93 ARG A O 1
ATOM 777 N N . ARG A 1 94 ? -1.099 7.519 -4.904 1.00 94.12 94 ARG A N 1
ATOM 778 C CA . ARG A 1 94 ? -2.488 7.154 -4.581 1.00 94.12 94 ARG A CA 1
ATOM 779 C C . ARG A 1 94 ? -2.670 5.730 -4.052 1.00 94.12 94 ARG A C 1
ATOM 781 O O . ARG A 1 94 ? -3.656 5.517 -3.357 1.00 94.12 94 ARG A O 1
ATOM 788 N N . ARG A 1 95 ? -1.744 4.819 -4.360 1.00 97.19 95 ARG A N 1
ATOM 789 C CA . ARG A 1 95 ? -1.717 3.412 -3.936 1.00 97.19 95 ARG A CA 1
ATOM 790 C C . ARG A 1 95 ? -0.680 3.151 -2.837 1.00 97.19 95 ARG A C 1
ATOM 792 O O . ARG A 1 95 ? -0.243 2.023 -2.673 1.00 97.19 95 ARG A O 1
ATOM 799 N N . THR A 1 96 ? -0.275 4.185 -2.097 1.00 98.31 96 THR A N 1
ATOM 800 C CA . THR A 1 96 ? 0.565 4.029 -0.894 1.00 98.31 96 THR A CA 1
ATOM 801 C C . THR A 1 96 ? -0.276 4.146 0.373 1.00 98.31 96 THR A C 1
ATOM 803 O O . THR A 1 96 ? -1.235 4.931 0.412 1.00 98.31 96 THR A O 1
ATOM 806 N N . GLY A 1 97 ? 0.093 3.407 1.419 1.00 98.25 97 GLY A N 1
ATOM 807 C CA . GLY A 1 97 ? -0.611 3.381 2.704 1.00 98.25 97 GLY A CA 1
ATOM 808 C C . GLY A 1 97 ? -0.762 4.768 3.327 1.00 98.25 97 GLY A C 1
ATOM 809 O O . GLY A 1 97 ? -1.871 5.196 3.647 1.00 98.25 97 GLY A O 1
ATOM 810 N N . ILE A 1 98 ? 0.338 5.516 3.442 1.00 97.81 98 ILE A N 1
ATOM 811 C CA . ILE A 1 98 ? 0.357 6.810 4.148 1.00 97.81 98 ILE A CA 1
ATOM 812 C C . ILE A 1 98 ? -0.404 7.902 3.390 1.00 97.81 98 ILE A C 1
ATOM 814 O O . ILE A 1 98 ? -1.188 8.638 3.993 1.00 97.81 98 ILE A O 1
ATOM 818 N N . ALA A 1 99 ? -0.229 8.003 2.068 1.00 97.94 99 ALA A N 1
ATOM 819 C CA . ALA A 1 99 ? -0.965 8.991 1.277 1.00 97.94 99 ALA A CA 1
ATOM 820 C C . ALA A 1 99 ? -2.473 8.705 1.280 1.00 97.94 99 ALA A C 1
ATOM 822 O O . ALA A 1 99 ? -3.288 9.628 1.345 1.00 97.94 99 ALA A O 1
ATOM 823 N N . THR A 1 100 ? -2.843 7.425 1.225 1.00 98.12 100 THR A N 1
ATOM 824 C CA . THR A 1 100 ? -4.237 6.990 1.315 1.00 98.12 100 THR A CA 1
ATOM 825 C C . THR A 1 100 ? -4.826 7.310 2.681 1.00 98.12 100 THR A C 1
ATOM 827 O O . THR A 1 100 ? -5.923 7.858 2.753 1.00 98.12 100 THR A O 1
ATOM 830 N N . ALA A 1 101 ? -4.087 7.056 3.762 1.00 98.25 101 ALA A N 1
ATOM 831 C CA . ALA A 1 101 ? -4.523 7.377 5.115 1.00 98.25 101 ALA A CA 1
ATOM 832 C C . ALA A 1 101 ? -4.846 8.874 5.276 1.00 98.25 101 ALA A C 1
ATOM 834 O O . ALA A 1 101 ? -5.905 9.237 5.796 1.00 98.25 101 ALA A O 1
ATOM 835 N N . ALA A 1 102 ? -3.972 9.746 4.762 1.00 97.75 102 ALA A N 1
ATOM 836 C CA . ALA A 1 102 ? -4.201 11.188 4.760 1.00 97.75 102 ALA A CA 1
ATOM 837 C C . ALA A 1 102 ? -5.443 11.581 3.945 1.00 97.75 102 ALA A C 1
ATOM 839 O O . ALA A 1 102 ? -6.279 12.346 4.430 1.00 97.75 102 ALA A O 1
ATOM 840 N N . ARG A 1 103 ? -5.599 11.012 2.743 1.00 97.31 103 ARG A N 1
ATOM 841 C CA . ARG A 1 103 ? -6.744 11.275 1.862 1.00 97.31 103 ARG A CA 1
ATOM 842 C C . ARG A 1 103 ? -8.067 10.828 2.481 1.00 97.31 103 ARG A C 1
ATOM 844 O O . ARG A 1 103 ? -9.015 11.605 2.475 1.00 97.31 103 ARG A O 1
ATOM 851 N N . LEU A 1 104 ? -8.129 9.623 3.046 1.00 97.75 104 LEU A N 1
ATOM 852 C CA . LEU A 1 104 ? -9.336 9.104 3.695 1.00 97.75 104 LEU A CA 1
ATOM 853 C C . LEU A 1 104 ? -9.719 9.929 4.925 1.00 97.75 104 LEU A C 1
ATOM 855 O O . LEU A 1 104 ? -10.893 10.242 5.106 1.00 97.75 104 LEU A O 1
ATOM 859 N N . ARG A 1 105 ? -8.742 10.350 5.743 1.00 96.75 105 ARG A N 1
ATOM 860 C CA . ARG A 1 105 ? -9.018 11.205 6.909 1.00 96.75 105 ARG A CA 1
ATOM 861 C C . ARG A 1 105 ? -9.649 12.536 6.507 1.00 96.75 105 ARG A C 1
ATOM 863 O O . ARG A 1 105 ? -10.556 12.995 7.197 1.00 96.75 105 ARG A O 1
ATOM 870 N N . GLU A 1 106 ? -9.167 13.148 5.430 1.00 97.25 106 GLU A N 1
ATOM 871 C CA . GLU A 1 106 ? -9.750 14.384 4.908 1.00 97.25 106 GLU A CA 1
ATOM 872 C C . GLU A 1 106 ? -11.129 14.130 4.288 1.00 97.25 106 GLU A C 1
ATOM 874 O O . GLU A 1 106 ? -12.101 14.809 4.616 1.00 97.25 106 GLU A O 1
ATOM 879 N N . ARG A 1 107 ? -11.248 13.078 3.468 1.00 97.62 107 ARG A N 1
ATOM 880 C CA . ARG A 1 107 ? -12.497 12.696 2.801 1.00 97.62 107 ARG A CA 1
ATOM 881 C C . ARG A 1 107 ? -13.622 12.453 3.806 1.00 97.62 107 ARG A C 1
ATOM 883 O O . ARG A 1 107 ? -14.687 13.037 3.640 1.00 97.62 107 ARG A O 1
ATOM 890 N N . TYR A 1 108 ? -13.387 11.698 4.880 1.00 97.62 108 TYR A N 1
ATOM 891 C CA . TYR A 1 108 ? -14.415 11.391 5.888 1.00 97.62 108 TYR A CA 1
ATOM 892 C C . TYR A 1 108 ? -14.883 12.610 6.698 1.00 97.62 108 TYR A C 1
ATOM 894 O O . TYR A 1 108 ? -15.971 12.586 7.268 1.00 97.62 108 TYR A O 1
ATOM 902 N N . ARG A 1 109 ? -14.099 13.694 6.735 1.00 96.50 109 ARG A N 1
ATOM 903 C CA . ARG A 1 109 ? -14.496 14.963 7.371 1.00 96.50 109 ARG A CA 1
ATOM 904 C C . ARG A 1 109 ? -15.327 15.855 6.459 1.00 96.50 109 ARG A C 1
ATOM 906 O O . ARG A 1 109 ? -15.970 16.780 6.948 1.00 96.50 109 ARG A O 1
ATOM 913 N N . SER A 1 110 ? -15.294 15.604 5.154 1.00 97.94 110 SER A N 1
ATOM 914 C CA . SER A 1 110 ? -15.973 16.443 4.176 1.00 97.94 110 SER A CA 1
ATOM 915 C C . SER A 1 110 ? -17.487 16.229 4.189 1.00 97.94 110 SER A C 1
ATOM 917 O O . SER A 1 110 ? -17.983 15.103 4.267 1.00 97.94 110 SER A O 1
ATOM 919 N N . GLU A 1 111 ? -18.228 17.323 4.027 1.00 97.88 111 GLU A N 1
ATOM 920 C CA . GLU A 1 111 ? -19.685 17.289 3.881 1.00 97.88 111 GLU A CA 1
ATOM 921 C C . GLU A 1 111 ? -20.112 16.506 2.626 1.00 97.88 111 GLU A C 1
ATOM 923 O O . GLU A 1 111 ? -21.070 15.737 2.649 1.00 97.88 111 GLU A O 1
ATOM 928 N N . ALA A 1 112 ? -19.331 16.610 1.546 1.00 98.25 112 ALA A N 1
ATOM 929 C CA . ALA A 1 112 ? -19.561 15.855 0.317 1.00 98.25 112 ALA A CA 1
ATOM 930 C C . ALA A 1 112 ? -19.553 14.333 0.553 1.00 98.25 112 ALA A C 1
ATOM 932 O O . ALA A 1 112 ? -20.405 13.621 0.016 1.00 98.25 112 ALA A O 1
ATOM 933 N N . TYR A 1 113 ? -18.627 13.828 1.377 1.00 98.06 113 TYR A N 1
ATOM 934 C CA . TYR A 1 113 ? -18.596 12.409 1.727 1.00 98.06 113 TYR A CA 1
ATOM 935 C C . TYR A 1 113 ? -19.765 12.012 2.628 1.00 98.06 113 TYR A C 1
ATOM 937 O O . TYR A 1 113 ? -20.340 10.950 2.421 1.00 98.06 113 TYR A O 1
ATOM 945 N N . ARG A 1 114 ? -20.173 12.860 3.582 1.00 98.00 114 ARG A N 1
ATOM 946 C CA . ARG A 1 114 ? -21.357 12.589 4.419 1.00 98.00 114 ARG A CA 1
ATOM 947 C C . ARG A 1 114 ? -22.617 12.418 3.572 1.00 98.00 114 ARG A C 1
ATOM 949 O O . ARG A 1 114 ? -23.349 11.450 3.757 1.00 98.00 114 ARG A O 1
ATOM 956 N N . GLN A 1 115 ? -22.816 13.286 2.582 1.00 98.06 115 GLN A N 1
ATOM 957 C CA . GLN A 1 115 ? -23.927 13.177 1.629 1.00 98.06 115 GLN A CA 1
ATOM 958 C C . GLN A 1 115 ? -23.811 11.934 0.736 1.00 98.06 115 GLN A C 1
ATOM 960 O O . GLN A 1 115 ? -24.810 11.275 0.447 1.00 98.06 115 GLN A O 1
ATOM 965 N N . GLN A 1 116 ? -22.597 11.590 0.292 1.00 98.06 116 GLN A N 1
ATOM 966 C CA . GLN A 1 116 ? -22.344 10.350 -0.446 1.00 98.06 116 GLN A CA 1
ATOM 967 C C . GLN A 1 116 ? -22.697 9.117 0.398 1.00 98.06 116 GLN A C 1
ATOM 969 O O . GLN A 1 116 ? -23.384 8.225 -0.094 1.00 98.06 116 GLN A O 1
ATOM 974 N N . TYR A 1 117 ? -22.263 9.088 1.658 1.00 98.00 117 TYR A N 1
ATOM 975 C CA . TYR A 1 117 ? -22.517 7.996 2.589 1.00 98.00 117 TYR A CA 1
ATOM 976 C C . TYR A 1 117 ? -24.008 7.856 2.911 1.00 98.00 117 TYR A C 1
ATOM 978 O O . TYR A 1 117 ? -24.521 6.744 2.877 1.00 98.00 117 TYR A O 1
ATOM 986 N N . ALA A 1 118 ? -24.725 8.961 3.141 1.00 97.62 118 ALA A N 1
ATOM 987 C CA . ALA A 1 118 ? -26.169 8.934 3.382 1.00 97.62 118 ALA A CA 1
ATOM 988 C C . ALA A 1 118 ? -26.936 8.290 2.212 1.00 97.62 118 ALA A C 1
ATOM 990 O O . ALA A 1 118 ? -27.709 7.361 2.429 1.00 97.62 118 ALA A O 1
ATOM 991 N N . ARG A 1 119 ? -26.638 8.696 0.967 1.00 97.25 119 ARG A N 1
ATOM 992 C CA . ARG A 1 119 ? -27.228 8.079 -0.238 1.00 97.25 119 ARG A CA 1
ATOM 993 C C . ARG A 1 119 ? -26.878 6.598 -0.364 1.00 97.25 119 ARG A C 1
ATOM 995 O O . ARG A 1 119 ? -27.748 5.784 -0.646 1.00 97.25 119 ARG A O 1
ATOM 1002 N N . PHE A 1 120 ? -25.618 6.243 -0.113 1.00 96.44 120 PHE A N 1
ATOM 1003 C CA . PHE A 1 120 ? -25.192 4.845 -0.098 1.00 96.44 120 PHE A CA 1
ATOM 1004 C C . PHE A 1 120 ? -25.978 4.023 0.930 1.00 96.44 120 PHE A C 1
ATOM 1006 O O . PHE A 1 120 ? -26.391 2.913 0.620 1.00 96.44 120 PHE A O 1
ATOM 1013 N N . ARG A 1 121 ? -26.227 4.558 2.132 1.00 94.75 121 ARG A N 1
ATOM 1014 C CA . ARG A 1 121 ? -27.013 3.872 3.166 1.00 94.75 121 ARG A CA 1
ATOM 1015 C C . ARG A 1 121 ? -28.471 3.685 2.769 1.00 94.75 121 ARG A C 1
ATOM 1017 O O . ARG A 1 121 ? -28.984 2.590 2.950 1.00 94.75 121 ARG A O 1
ATOM 1024 N N . GLU A 1 122 ? -29.104 4.683 2.157 1.00 94.69 122 GLU A N 1
ATOM 1025 C CA . GLU A 1 122 ? -30.476 4.553 1.640 1.00 94.69 122 GLU A CA 1
ATOM 1026 C C . GLU A 1 122 ? -30.627 3.435 0.597 1.00 94.69 122 GLU A C 1
ATOM 1028 O O . GLU A 1 122 ? -31.687 2.816 0.501 1.00 94.69 122 GLU A O 1
ATOM 1033 N N . GLU A 1 123 ? -29.598 3.189 -0.216 1.00 92.44 123 GLU A N 1
ATOM 1034 C CA . GLU A 1 123 ? -29.585 2.093 -1.190 1.00 92.44 123 GLU A CA 1
ATOM 1035 C C . GLU A 1 123 ? -29.201 0.759 -0.550 1.00 92.44 123 GLU A C 1
ATOM 1037 O O . GLU A 1 123 ? -29.871 -0.246 -0.780 1.00 92.44 123 GLU A O 1
ATOM 1042 N N . PHE A 1 124 ? -28.159 0.750 0.280 1.00 92.38 124 PHE A N 1
ATOM 1043 C CA . PHE A 1 124 ? -27.639 -0.458 0.913 1.00 92.38 124 PHE A CA 1
ATOM 1044 C C . PHE A 1 124 ? -28.622 -1.056 1.926 1.00 92.38 124 PHE A C 1
ATOM 1046 O O . PHE A 1 124 ? -28.728 -2.272 2.007 1.00 92.38 124 PHE A O 1
ATOM 1053 N N . ASP A 1 125 ? -29.393 -0.232 2.639 1.00 89.81 125 ASP A N 1
ATOM 1054 C CA . ASP A 1 125 ? -30.392 -0.694 3.619 1.00 89.81 125 ASP A CA 1
ATOM 1055 C C . ASP A 1 125 ? -31.649 -1.294 2.971 1.00 89.81 125 ASP A C 1
ATOM 1057 O O . ASP A 1 125 ? -32.482 -1.880 3.658 1.00 89.81 125 ASP A O 1
ATOM 1061 N N . LYS A 1 126 ? -31.791 -1.174 1.643 1.00 90.50 126 LYS A N 1
ATOM 1062 C CA . LYS A 1 126 ? -32.800 -1.918 0.872 1.00 90.50 126 LYS A CA 1
ATOM 1063 C C . LYS A 1 126 ? -32.346 -3.340 0.546 1.00 90.50 126 LYS A C 1
ATOM 1065 O O . LYS A 1 126 ? -33.179 -4.154 0.154 1.00 90.50 126 LYS A O 1
ATOM 1070 N N . LEU A 1 127 ? -31.045 -3.615 0.637 1.00 88.50 127 LEU A N 1
ATOM 1071 C CA . LEU A 1 127 ? -30.497 -4.957 0.491 1.00 88.50 127 LEU A CA 1
ATOM 1072 C C . LEU A 1 127 ? -30.650 -5.709 1.813 1.00 88.50 127 LEU A C 1
ATOM 1074 O O . LEU A 1 127 ? -30.759 -5.103 2.878 1.00 88.50 127 LEU A O 1
ATOM 1078 N N . ASP A 1 128 ? -30.627 -7.038 1.748 1.00 80.06 128 ASP A N 1
ATOM 1079 C CA . ASP A 1 128 ? -30.544 -7.842 2.960 1.00 80.06 128 ASP A CA 1
ATOM 1080 C C . ASP A 1 128 ? -29.165 -7.626 3.599 1.00 80.06 128 ASP A C 1
ATOM 1082 O O . ASP A 1 128 ? -28.140 -8.073 3.076 1.00 80.06 128 ASP A O 1
ATOM 1086 N N . SER A 1 129 ? -29.132 -6.877 4.704 1.00 72.69 129 SER A N 1
ATOM 1087 C CA . SER A 1 129 ? -27.903 -6.578 5.438 1.00 72.69 129 SER A CA 1
ATOM 1088 C C . SER A 1 129 ? -27.354 -7.782 6.199 1.00 72.69 129 SER A C 1
ATOM 1090 O O . SER A 1 129 ? -26.189 -7.740 6.608 1.00 72.69 129 SER A O 1
ATOM 1092 N N . ASP A 1 130 ? -28.166 -8.821 6.393 1.00 75.81 130 ASP A N 1
ATOM 1093 C CA . ASP A 1 130 ? -27.749 -10.082 7.004 1.00 75.81 130 ASP A CA 1
ATOM 1094 C C . ASP A 1 130 ? -27.218 -11.074 5.950 1.00 75.81 130 ASP A C 1
ATOM 1096 O O . ASP A 1 130 ? -26.575 -12.065 6.306 1.00 75.81 130 ASP A O 1
ATOM 1100 N N . ASP A 1 131 ? -27.393 -10.771 4.656 1.00 85.44 131 ASP A N 1
ATOM 1101 C CA . ASP A 1 131 ? -26.798 -11.514 3.547 1.00 85.44 131 ASP A CA 1
ATOM 1102 C C . ASP A 1 131 ? -25.373 -11.030 3.234 1.00 85.44 131 ASP A C 1
ATOM 1104 O O . ASP A 1 131 ? -25.126 -9.898 2.803 1.00 85.44 131 ASP A O 1
ATOM 1108 N N . ASP A 1 132 ? -24.411 -11.938 3.383 1.00 88.00 132 ASP A N 1
ATOM 1109 C CA . ASP A 1 132 ? -23.016 -11.745 2.991 1.00 88.00 132 ASP A CA 1
ATOM 1110 C C . ASP A 1 132 ? -22.871 -11.300 1.533 1.00 88.00 132 ASP A C 1
ATOM 1112 O O . ASP A 1 132 ? -21.972 -10.512 1.223 1.00 88.00 132 ASP A O 1
ATOM 1116 N N . ALA A 1 133 ? -23.729 -11.775 0.624 1.00 90.75 133 ALA A N 1
ATOM 1117 C CA . ALA A 1 133 ? -23.609 -11.432 -0.787 1.00 90.75 133 ALA A CA 1
ATOM 1118 C C . ALA A 1 133 ? -23.785 -9.922 -1.018 1.00 90.75 133 ALA A C 1
ATOM 1120 O O . ALA A 1 133 ? -23.040 -9.348 -1.821 1.00 90.75 133 ALA A O 1
ATOM 1121 N N . SER A 1 134 ? -24.674 -9.262 -0.266 1.00 91.94 134 SER A N 1
ATOM 1122 C CA . SER A 1 134 ? -24.841 -7.802 -0.273 1.00 91.94 134 SER A CA 1
ATOM 1123 C C . SER A 1 134 ? -23.539 -7.092 0.098 1.00 91.94 134 SER A C 1
ATOM 1125 O O . SER A 1 134 ? -23.113 -6.158 -0.588 1.00 91.94 134 SER A O 1
ATOM 1127 N N . TRP A 1 135 ? -22.857 -7.565 1.145 1.00 94.25 135 TRP A N 1
ATOM 1128 C CA . TRP A 1 135 ? -21.586 -6.991 1.587 1.00 94.25 135 TRP A CA 1
ATOM 1129 C C . TRP A 1 135 ? -20.456 -7.257 0.601 1.00 94.25 135 TRP A C 1
ATOM 1131 O O . TRP A 1 135 ? -19.655 -6.360 0.356 1.00 94.25 135 TRP A O 1
ATOM 1141 N N . LEU A 1 136 ? -20.369 -8.462 0.036 1.00 95.38 136 LEU A N 1
ATOM 1142 C CA . LEU A 1 136 ? -19.272 -8.879 -0.838 1.00 95.38 136 LEU A CA 1
ATOM 1143 C C . LEU A 1 136 ? -19.342 -8.237 -2.222 1.00 95.38 136 LEU A C 1
ATOM 1145 O O . LEU A 1 136 ? -18.311 -7.779 -2.720 1.00 95.38 136 LEU A O 1
ATOM 1149 N N . ASN A 1 137 ? -20.536 -8.166 -2.810 1.00 92.94 137 ASN A N 1
ATOM 1150 C CA . ASN A 1 137 ? -20.737 -7.734 -4.195 1.00 92.94 137 ASN A CA 1
ATOM 1151 C C . ASN A 1 137 ? -20.935 -6.217 -4.344 1.00 92.94 137 ASN A C 1
ATOM 1153 O O . ASN A 1 137 ? -20.900 -5.705 -5.461 1.00 92.94 137 ASN A O 1
ATOM 1157 N N . THR A 1 138 ? -21.105 -5.491 -3.237 1.00 93.19 138 THR A N 1
ATOM 1158 C CA . THR A 1 138 ? -21.267 -4.032 -3.246 1.00 93.19 138 THR A CA 1
ATOM 1159 C C . THR A 1 138 ? -19.961 -3.334 -2.875 1.00 93.19 138 THR A C 1
ATOM 1161 O O . THR A 1 138 ? -19.244 -3.772 -1.970 1.00 93.19 138 THR A O 1
ATOM 1164 N N . ARG A 1 139 ? -19.661 -2.211 -3.541 1.00 95.00 139 ARG A N 1
ATOM 1165 C CA . ARG A 1 139 ? -18.592 -1.293 -3.124 1.00 95.00 139 ARG A CA 1
ATOM 1166 C C . ARG A 1 139 ? -19.010 -0.611 -1.822 1.00 95.00 139 ARG A C 1
ATOM 1168 O O . ARG A 1 139 ? -19.916 0.217 -1.821 1.00 95.00 139 ARG A O 1
ATOM 1175 N N . LEU A 1 140 ? -18.357 -0.970 -0.723 1.00 97.06 140 LEU A N 1
ATOM 1176 C CA . LEU A 1 140 ? -18.697 -0.443 0.597 1.00 97.06 140 LEU A CA 1
ATOM 1177 C C . LEU A 1 140 ? -18.090 0.946 0.832 1.00 97.06 140 LEU A C 1
ATOM 1179 O O . LEU A 1 140 ? -16.972 1.227 0.399 1.00 97.06 140 LEU A O 1
ATOM 1183 N N . LEU A 1 141 ? -18.817 1.787 1.569 1.00 98.06 141 LEU A N 1
ATOM 1184 C CA . LEU A 1 141 ? -18.319 3.051 2.111 1.00 98.06 141 LEU A CA 1
ATOM 1185 C C . LEU A 1 141 ? -18.239 2.964 3.636 1.00 98.06 141 LEU A C 1
ATOM 1187 O O . LEU A 1 141 ? -19.152 2.449 4.287 1.00 98.06 141 LEU A O 1
ATOM 1191 N N . ALA A 1 142 ? -17.154 3.478 4.214 1.00 97.94 142 ALA A N 1
ATOM 1192 C CA . ALA A 1 142 ? -16.972 3.489 5.659 1.00 97.94 142 ALA A CA 1
ATOM 1193 C C . ALA A 1 142 ? -17.837 4.572 6.320 1.00 97.94 142 ALA A C 1
ATOM 1195 O O . ALA A 1 142 ? -17.942 5.689 5.813 1.00 97.94 142 ALA A O 1
ATOM 1196 N N . ASP A 1 143 ? -18.417 4.258 7.477 1.00 97.88 143 ASP A N 1
ATOM 1197 C CA . ASP A 1 143 ? -19.160 5.225 8.289 1.00 97.88 143 ASP A CA 1
ATOM 1198 C C . ASP A 1 143 ? -18.218 6.361 8.744 1.00 97.88 143 ASP A C 1
ATOM 1200 O O . ASP A 1 143 ? -17.274 6.084 9.494 1.00 97.88 143 ASP A O 1
ATOM 1204 N N . PRO A 1 144 ? -18.429 7.622 8.313 1.00 97.25 144 PRO A N 1
ATOM 1205 C CA . PRO A 1 144 ? -17.509 8.721 8.611 1.00 97.25 144 PRO A CA 1
ATOM 1206 C C . PRO A 1 144 ? -17.412 9.052 10.104 1.00 97.25 144 PRO A C 1
ATOM 1208 O O . PRO A 1 144 ? -16.405 9.622 10.527 1.00 97.25 144 PRO A O 1
ATOM 1211 N N . ASP A 1 145 ? -18.423 8.693 10.900 1.00 97.00 145 ASP A N 1
ATOM 1212 C CA . ASP A 1 145 ? -18.461 8.979 12.336 1.00 97.00 145 ASP A CA 1
ATOM 1213 C C . ASP A 1 145 ? -17.841 7.852 13.175 1.00 97.00 145 ASP A C 1
ATOM 1215 O O . ASP A 1 145 ? -17.424 8.082 14.313 1.00 97.00 145 ASP A O 1
ATOM 1219 N N . LYS A 1 146 ? -17.730 6.639 12.616 1.00 97.44 146 LYS A N 1
ATOM 1220 C CA . LYS A 1 146 ? -17.149 5.474 13.308 1.00 97.44 146 LYS A CA 1
ATOM 1221 C C . LYS A 1 146 ? -15.758 5.099 12.815 1.00 97.44 146 LYS A C 1
ATOM 1223 O O . LYS A 1 146 ? -14.979 4.554 13.595 1.00 97.44 146 LYS A O 1
ATOM 1228 N N . ALA A 1 147 ? -15.445 5.337 11.544 1.00 97.81 147 ALA A N 1
ATOM 1229 C CA . ALA A 1 147 ? -14.205 4.878 10.932 1.00 97.81 147 ALA A CA 1
ATOM 1230 C C . ALA A 1 147 ? -12.975 5.587 11.517 1.00 97.81 147 ALA A C 1
ATOM 1232 O O . ALA A 1 147 ? -12.861 6.816 11.540 1.00 97.81 147 ALA A O 1
ATOM 1233 N N . ARG A 1 148 ? -11.998 4.790 11.945 1.00 97.31 148 ARG A N 1
ATOM 1234 C CA . ARG A 1 148 ? -10.730 5.231 12.522 1.00 97.31 148 ARG A CA 1
ATOM 1235 C C . ARG A 1 148 ? -9.621 4.857 11.558 1.00 97.31 148 ARG A C 1
ATOM 1237 O O . ARG A 1 148 ? -9.286 3.690 11.396 1.00 97.31 148 ARG A O 1
ATOM 1244 N N . VAL A 1 149 ? -9.029 5.857 10.915 1.00 97.81 149 VAL A N 1
ATOM 1245 C CA . VAL A 1 149 ? -7.920 5.629 9.981 1.00 97.81 149 VAL A CA 1
ATOM 1246 C C . VAL A 1 149 ? -6.634 5.409 10.778 1.00 97.81 149 VAL A C 1
ATOM 1248 O O . VAL A 1 149 ? -6.099 6.350 11.369 1.00 97.81 149 VAL A O 1
ATOM 1251 N N . ARG A 1 150 ? -6.166 4.158 10.820 1.00 98.31 150 ARG A N 1
ATOM 1252 C CA . ARG A 1 150 ? -4.992 3.731 11.590 1.00 98.31 150 ARG A CA 1
ATOM 1253 C C . ARG A 1 150 ? -4.058 2.916 10.708 1.00 98.31 150 ARG A C 1
ATOM 1255 O O . ARG A 1 150 ? -4.328 1.751 10.431 1.00 98.31 150 ARG A O 1
ATOM 1262 N N . VAL A 1 151 ? -2.998 3.552 10.224 1.00 98.69 151 VAL A N 1
ATOM 1263 C CA . VAL A 1 151 ? -2.113 2.997 9.200 1.00 98.69 151 VAL A CA 1
ATOM 1264 C C . VAL A 1 151 ? -0.660 3.091 9.617 1.00 98.69 151 VAL A C 1
ATOM 1266 O O . VAL A 1 151 ? -0.184 4.139 10.050 1.00 98.69 151 VAL A O 1
ATOM 1269 N N . TYR A 1 152 ? 0.047 1.994 9.406 1.00 98.69 152 TYR A N 1
ATOM 1270 C CA . TYR A 1 152 ? 1.485 1.872 9.536 1.00 98.69 152 TYR A CA 1
ATOM 1271 C C . TYR A 1 152 ? 2.023 1.397 8.191 1.00 98.69 152 TYR A C 1
ATOM 1273 O O . TYR A 1 152 ? 1.431 0.516 7.569 1.00 98.69 152 TYR A O 1
ATOM 1281 N N . ALA A 1 153 ? 3.120 1.985 7.730 1.00 98.56 153 ALA A N 1
ATOM 1282 C CA . ALA A 1 153 ? 3.810 1.533 6.530 1.00 98.56 153 ALA A CA 1
ATOM 1283 C C . ALA A 1 153 ? 5.286 1.299 6.838 1.00 98.56 153 ALA A C 1
ATOM 1285 O O . ALA A 1 153 ? 5.918 2.130 7.496 1.00 98.56 153 ALA A O 1
ATOM 1286 N N . THR A 1 154 ? 5.827 0.178 6.374 1.00 98.31 154 THR A N 1
ATOM 1287 C CA . THR A 1 154 ? 7.251 -0.144 6.520 1.00 98.31 154 THR A CA 1
ATOM 1288 C C . THR A 1 154 ? 7.946 -0.065 5.175 1.00 98.31 154 THR A C 1
ATOM 1290 O O . THR A 1 154 ? 7.524 -0.702 4.215 1.00 98.31 154 THR A O 1
ATOM 1293 N N . HIS A 1 155 ? 9.053 0.673 5.111 1.00 98.06 155 HIS A N 1
ATOM 1294 C CA . HIS A 1 155 ? 9.842 0.834 3.893 1.00 98.06 155 HIS A CA 1
ATOM 1295 C C . HIS A 1 155 ? 11.279 0.397 4.131 1.00 98.06 155 HIS A C 1
ATOM 1297 O O . HIS A 1 155 ? 11.957 0.865 5.045 1.00 98.06 155 HIS A O 1
ATOM 1303 N N . SER A 1 156 ? 11.788 -0.465 3.257 1.00 97.25 156 SER A N 1
ATOM 1304 C CA . SER A 1 156 ? 13.216 -0.763 3.197 1.00 97.25 156 SER A CA 1
ATOM 1305 C C . SER A 1 156 ? 13.896 0.281 2.318 1.00 97.25 156 SER A C 1
ATOM 1307 O O . SER A 1 156 ? 14.056 0.075 1.115 1.00 97.25 156 SER A O 1
ATOM 1309 N N . THR A 1 157 ? 14.302 1.407 2.910 1.00 95.94 157 THR A N 1
ATOM 1310 C CA . THR A 1 157 ? 14.960 2.509 2.190 1.00 95.94 157 THR A CA 1
ATOM 1311 C C . THR A 1 157 ? 16.139 2.000 1.361 1.00 95.94 157 THR A C 1
ATOM 1313 O O . THR A 1 157 ? 16.251 2.342 0.198 1.00 95.94 157 THR A O 1
ATOM 1316 N N . HIS A 1 158 ? 16.945 1.083 1.897 1.00 96.19 158 HIS A N 1
ATOM 1317 C CA . HIS A 1 158 ? 18.104 0.516 1.198 1.00 96.19 158 HIS A CA 1
ATOM 1318 C C . HIS A 1 158 ? 17.790 -0.390 -0.009 1.00 96.19 158 HIS A C 1
ATOM 1320 O O . HIS A 1 158 ? 18.717 -0.789 -0.711 1.00 96.19 158 HIS A O 1
ATOM 1326 N N . LYS A 1 159 ? 16.528 -0.797 -0.220 1.00 94.38 159 LYS A N 1
ATOM 1327 C CA . LYS A 1 159 ? 16.143 -1.636 -1.370 1.00 94.38 159 LYS A CA 1
ATOM 1328 C C . LYS A 1 159 ? 15.812 -0.796 -2.594 1.00 94.38 159 LYS A C 1
ATOM 1330 O O . LYS A 1 159 ? 16.215 -1.139 -3.699 1.00 94.38 159 LYS A O 1
ATOM 1335 N N . ARG A 1 160 ? 15.006 0.248 -2.398 1.00 92.38 160 ARG A N 1
ATOM 1336 C CA . ARG A 1 160 ? 14.365 0.992 -3.495 1.00 92.38 160 ARG A CA 1
ATOM 1337 C C . ARG A 1 160 ? 14.605 2.497 -3.439 1.00 92.38 160 ARG A C 1
ATOM 1339 O O . ARG A 1 160 ? 14.067 3.210 -4.272 1.00 92.38 160 ARG A O 1
ATOM 1346 N N . LEU A 1 161 ? 15.391 2.969 -2.474 1.00 94.94 161 LEU A N 1
ATOM 1347 C CA . LEU A 1 161 ? 15.846 4.350 -2.339 1.00 94.94 161 LEU A CA 1
ATOM 1348 C C . LEU A 1 161 ? 17.349 4.368 -2.011 1.00 94.94 161 LEU A C 1
ATOM 1350 O O . LEU A 1 161 ? 17.998 3.333 -1.850 1.00 94.94 161 LEU A O 1
ATOM 1354 N N . THR A 1 162 ? 17.907 5.568 -1.895 1.00 94.69 162 THR A N 1
ATOM 1355 C CA . THR A 1 162 ? 19.321 5.768 -1.573 1.00 94.69 162 THR A CA 1
ATOM 1356 C C . THR A 1 162 ? 19.550 5.674 -0.066 1.00 94.69 162 THR A C 1
ATOM 1358 O O . THR A 1 162 ? 19.312 6.632 0.663 1.00 94.69 162 THR A O 1
ATOM 1361 N N . ALA A 1 163 ? 20.019 4.523 0.415 1.00 97.44 163 ALA A N 1
ATOM 1362 C CA . ALA A 1 163 ? 20.506 4.346 1.785 1.00 97.44 163 ALA A CA 1
ATOM 1363 C C . ALA A 1 163 ? 21.471 3.156 1.884 1.00 97.44 163 ALA A C 1
ATOM 1365 O O . ALA A 1 163 ? 21.436 2.235 1.066 1.00 97.44 163 ALA A O 1
ATOM 1366 N N . LEU A 1 164 ? 22.314 3.145 2.919 1.00 97.69 164 LEU A N 1
ATOM 1367 C CA . LEU A 1 164 ? 23.131 1.977 3.248 1.00 97.69 164 LEU A CA 1
ATOM 1368 C C . LEU A 1 164 ? 22.248 0.797 3.679 1.00 97.69 164 LEU A C 1
ATOM 1370 O O . LEU A 1 164 ? 21.159 0.983 4.228 1.00 97.69 164 LEU A O 1
ATOM 1374 N N . ARG A 1 165 ? 22.741 -0.433 3.458 1.00 96.56 165 ARG A N 1
ATOM 1375 C C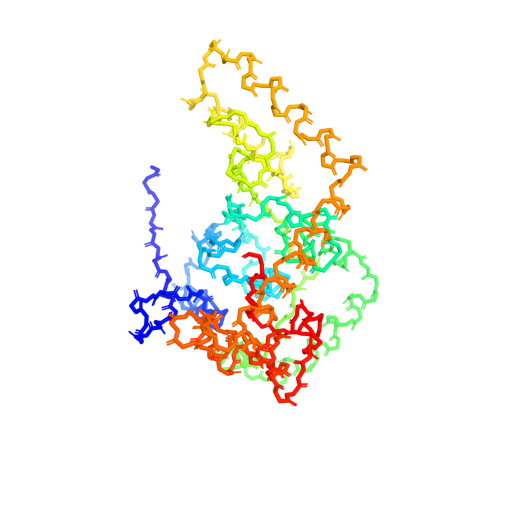A . ARG A 1 165 ? 22.062 -1.672 3.881 1.00 96.56 165 ARG A CA 1
ATOM 1376 C C . ARG A 1 165 ? 21.642 -1.585 5.352 1.00 96.56 165 ARG A C 1
ATOM 1378 O O . ARG A 1 165 ? 22.355 -1.003 6.160 1.00 96.56 165 ARG A O 1
ATOM 1385 N N . GLN A 1 166 ? 20.501 -2.200 5.672 1.00 95.50 166 GLN A N 1
ATOM 1386 C CA . GLN A 1 166 ? 19.780 -2.104 6.956 1.00 95.50 166 GLN A CA 1
ATOM 1387 C C . GLN A 1 166 ? 19.003 -0.791 7.179 1.00 95.50 166 GLN A C 1
ATOM 1389 O O . GLN A 1 166 ? 18.165 -0.747 8.077 1.00 95.50 166 GLN A O 1
ATOM 1394 N N . GLY A 1 167 ? 19.176 0.240 6.343 1.00 96.88 167 GLY A N 1
ATOM 1395 C CA . GLY A 1 167 ? 18.355 1.453 6.408 1.00 96.88 167 GLY A CA 1
ATOM 1396 C C . GLY A 1 167 ? 16.883 1.171 6.084 1.00 96.88 167 GLY A C 1
ATOM 1397 O O . GLY A 1 167 ? 16.568 0.680 4.993 1.00 96.88 167 GLY A O 1
ATOM 1398 N N . SER A 1 168 ? 15.985 1.454 7.028 1.00 97.38 168 SER A N 1
ATOM 1399 C CA . SER A 1 168 ? 14.536 1.257 6.892 1.00 97.38 168 SER A CA 1
ATOM 1400 C C . SER A 1 168 ? 13.755 2.275 7.722 1.00 97.38 168 SER A C 1
ATOM 1402 O O . SER A 1 168 ? 14.280 2.817 8.692 1.00 97.38 168 SER A O 1
ATOM 1404 N N . MET A 1 169 ? 12.514 2.552 7.329 1.00 97.38 169 MET A N 1
ATOM 1405 C CA . MET A 1 169 ? 11.643 3.527 7.986 1.00 97.38 169 MET A CA 1
ATOM 1406 C C . MET A 1 169 ? 10.293 2.897 8.322 1.00 97.38 169 MET A C 1
ATOM 1408 O O . MET A 1 169 ? 9.764 2.091 7.554 1.00 97.38 169 MET A O 1
ATOM 1412 N N . ILE A 1 170 ? 9.733 3.301 9.462 1.00 98.00 170 ILE A N 1
ATOM 1413 C CA . ILE A 1 170 ? 8.336 3.053 9.817 1.00 98.00 170 ILE A CA 1
ATOM 1414 C C . ILE A 1 170 ? 7.622 4.399 9.752 1.00 98.00 170 ILE A C 1
ATOM 1416 O O . ILE A 1 170 ? 7.962 5.322 10.491 1.00 98.00 170 ILE A O 1
ATOM 1420 N N . HIS A 1 171 ? 6.629 4.512 8.879 1.00 98.12 171 HIS A N 1
ATOM 1421 C CA . HIS A 1 171 ? 5.763 5.681 8.817 1.00 98.12 171 HIS A CA 1
ATOM 1422 C C . HIS A 1 171 ? 4.455 5.386 9.537 1.00 98.12 171 HIS A C 1
ATOM 1424 O O . HIS A 1 171 ? 3.824 4.353 9.310 1.00 98.12 171 HIS A O 1
ATOM 1430 N N . VAL A 1 172 ? 4.046 6.312 10.399 1.00 98.25 172 VAL A N 1
ATOM 1431 C CA . VAL A 1 172 ? 2.860 6.162 11.240 1.00 98.25 172 VAL A CA 1
ATOM 1432 C C . VAL A 1 172 ? 1.830 7.219 10.868 1.00 98.25 172 VAL A C 1
ATOM 1434 O O . VAL A 1 172 ? 2.086 8.419 10.954 1.00 98.25 172 VAL A O 1
ATOM 1437 N N . TYR A 1 173 ? 0.642 6.761 10.488 1.00 98.00 173 TYR A N 1
ATOM 1438 C CA . TYR A 1 173 ? -0.557 7.570 10.325 1.00 98.00 173 TYR A CA 1
ATOM 1439 C C . TYR A 1 173 ? -1.698 6.928 11.122 1.00 98.00 173 TYR A C 1
ATOM 1441 O O . TYR A 1 173 ? -2.605 6.306 10.574 1.00 98.00 173 TYR A O 1
ATOM 1449 N N . ASP A 1 174 ? -1.646 7.062 12.446 1.00 97.62 174 ASP A N 1
ATOM 1450 C CA . ASP A 1 174 ? -2.680 6.559 13.351 1.00 97.62 174 ASP A CA 1
ATOM 1451 C C . ASP A 1 174 ? -3.377 7.727 14.066 1.00 97.62 174 ASP A C 1
ATOM 1453 O O . ASP A 1 174 ? -2.745 8.533 14.752 1.00 97.62 174 ASP A O 1
ATOM 1457 N N . GLN A 1 175 ? -4.701 7.836 13.881 1.00 94.81 175 GLN A N 1
ATOM 1458 C CA . GLN A 1 175 ? -5.541 8.841 14.544 1.00 94.81 175 GLN A CA 1
ATOM 1459 C C . GLN A 1 175 ? -5.452 8.801 16.078 1.00 94.81 175 GLN A C 1
ATOM 1461 O O . GLN A 1 175 ? -5.707 9.823 16.714 1.00 94.81 175 GLN A O 1
ATOM 1466 N N . ASP A 1 176 ? -5.114 7.648 16.652 1.00 94.88 176 ASP A N 1
ATOM 1467 C CA . ASP A 1 176 ? -4.995 7.399 18.086 1.00 94.88 176 ASP A CA 1
ATOM 1468 C C . ASP A 1 176 ? -3.551 7.396 18.600 1.00 94.88 176 ASP A C 1
ATOM 1470 O O . ASP A 1 176 ? -3.343 7.207 19.800 1.00 94.88 176 ASP A O 1
ATOM 1474 N N . PHE A 1 177 ? -2.557 7.647 17.737 1.00 96.50 177 PHE A N 1
ATOM 1475 C CA . PHE A 1 177 ? -1.146 7.452 18.077 1.00 96.50 177 PHE A CA 1
ATOM 1476 C C . PHE A 1 177 ? -0.728 8.179 19.361 1.00 96.50 177 PHE A C 1
ATOM 1478 O O . PHE A 1 177 ? -0.402 7.535 20.355 1.00 96.50 177 PHE A O 1
ATOM 1485 N N . LYS A 1 178 ? -0.843 9.513 19.364 1.00 93.75 178 LYS A N 1
ATOM 1486 C CA . LYS A 1 178 ? -0.372 10.387 20.454 1.00 93.75 178 LYS A CA 1
ATOM 1487 C C . LYS A 1 178 ? -1.042 10.141 21.805 1.00 93.75 178 LYS A C 1
ATOM 1489 O O . LYS A 1 178 ? -0.492 10.487 22.837 1.00 93.75 178 LYS A O 1
ATOM 1494 N N . HIS A 1 179 ? -2.272 9.632 21.803 1.00 93.12 179 HIS A N 1
ATOM 1495 C CA . HIS A 1 179 ? -3.073 9.523 23.026 1.00 93.12 179 HIS A CA 1
ATOM 1496 C C . HIS A 1 179 ? -3.144 8.099 23.576 1.00 93.12 179 HIS A C 1
ATOM 1498 O O . HIS A 1 179 ? -3.545 7.927 24.724 1.00 93.12 179 HIS A O 1
ATOM 1504 N N . LYS A 1 180 ? -2.831 7.080 22.764 1.00 94.06 180 LYS A N 1
ATOM 1505 C CA . LYS A 1 180 ? -3.039 5.672 23.140 1.00 94.06 180 LYS A CA 1
ATOM 1506 C C . LYS A 1 180 ? -1.903 4.724 22.775 1.00 94.06 180 LYS A C 1
ATOM 1508 O O . LYS A 1 180 ? -1.860 3.637 23.341 1.00 94.06 180 LYS A O 1
ATOM 1513 N N . VAL A 1 181 ? -1.058 5.058 21.797 1.00 96.12 181 VAL A N 1
ATOM 1514 C CA . VAL A 1 181 ? -0.146 4.077 21.176 1.00 96.12 181 VAL A CA 1
ATOM 1515 C C . VAL A 1 181 ? 1.323 4.475 21.280 1.00 96.12 181 VAL A C 1
ATOM 1517 O O . VAL A 1 181 ? 2.164 3.585 21.304 1.00 96.12 181 VAL A O 1
ATOM 1520 N N . GLU A 1 182 ? 1.635 5.770 21.356 1.00 96.88 182 GLU A N 1
ATOM 1521 C CA . GLU A 1 182 ? 3.003 6.304 21.280 1.00 96.88 182 GLU A CA 1
ATOM 1522 C C . GLU A 1 182 ? 3.969 5.639 22.270 1.00 96.88 182 GLU A C 1
ATOM 1524 O O . GLU A 1 182 ? 4.980 5.094 21.833 1.00 96.88 182 GLU A O 1
ATOM 1529 N N . ASP A 1 183 ? 3.619 5.573 23.558 1.00 97.25 183 ASP A N 1
ATOM 1530 C CA . ASP A 1 183 ? 4.482 4.968 24.584 1.00 97.25 183 ASP A CA 1
ATOM 1531 C C . ASP A 1 183 ? 4.745 3.480 24.310 1.00 97.25 183 ASP A C 1
ATOM 1533 O O . ASP A 1 183 ? 5.889 3.033 24.254 1.00 97.25 183 ASP A O 1
ATOM 1537 N N . ALA A 1 184 ? 3.686 2.701 24.059 1.00 95.50 184 ALA A N 1
ATOM 1538 C CA . ALA A 1 184 ? 3.810 1.271 23.771 1.00 95.50 184 ALA A CA 1
ATOM 1539 C C . ALA A 1 184 ? 4.594 1.004 22.472 1.00 95.50 184 ALA A C 1
ATOM 1541 O O . ALA A 1 184 ? 5.347 0.032 22.384 1.00 95.50 184 ALA A O 1
ATOM 1542 N N . PHE A 1 185 ? 4.429 1.866 21.465 1.00 96.81 185 PHE A N 1
ATOM 1543 C CA . PHE A 1 185 ? 5.188 1.800 20.221 1.00 96.81 185 PHE A CA 1
ATOM 1544 C C . PHE A 1 185 ? 6.669 2.106 20.458 1.00 96.81 185 PHE A C 1
ATOM 1546 O O . PHE A 1 185 ? 7.525 1.389 19.942 1.00 96.81 185 PHE A O 1
ATOM 1553 N N . HIS A 1 186 ? 6.977 3.130 21.255 1.00 96.12 186 HIS A N 1
ATOM 1554 C CA . HIS A 1 186 ? 8.347 3.509 21.585 1.00 96.12 186 HIS A CA 1
ATOM 1555 C C . HIS A 1 186 ? 9.071 2.403 22.367 1.00 96.12 186 HIS A C 1
ATOM 1557 O O . HIS A 1 186 ? 10.186 2.032 22.004 1.00 96.12 186 HIS A O 1
ATOM 1563 N N . GLU A 1 187 ? 8.424 1.796 23.363 1.00 96.19 187 GLU A N 1
ATOM 1564 C CA . GLU A 1 187 ? 8.988 0.657 24.104 1.00 96.19 187 GLU A CA 1
ATOM 1565 C C . GLU A 1 187 ? 9.274 -0.545 23.187 1.00 96.19 187 GLU A C 1
ATOM 1567 O O . GLU A 1 187 ? 10.355 -1.147 23.228 1.00 96.19 187 GLU A O 1
ATOM 1572 N N . ALA A 1 188 ? 8.340 -0.867 22.286 1.00 95.38 188 ALA A N 1
ATOM 1573 C CA . ALA A 1 188 ? 8.538 -1.922 21.296 1.00 95.38 188 ALA A CA 1
ATOM 1574 C C . ALA A 1 188 ? 9.688 -1.597 20.324 1.00 95.38 188 ALA A C 1
ATOM 1576 O O . ALA A 1 188 ? 10.478 -2.484 19.985 1.00 95.38 188 ALA A O 1
ATOM 1577 N N . TYR A 1 189 ? 9.809 -0.336 19.903 1.00 95.88 189 TYR A N 1
ATOM 1578 C CA . TYR A 1 189 ? 10.890 0.142 19.042 1.00 95.88 189 TYR A CA 1
ATOM 1579 C C . TYR A 1 189 ? 12.257 0.026 19.733 1.00 95.88 189 TYR A C 1
ATOM 1581 O O . TYR A 1 189 ? 13.199 -0.520 19.152 1.00 95.88 189 TYR A O 1
ATOM 1589 N N . MET A 1 190 ? 12.357 0.457 20.993 1.00 95.81 190 MET A N 1
ATOM 1590 C CA . MET A 1 190 ? 13.595 0.399 21.776 1.00 95.81 190 MET A CA 1
ATOM 1591 C C . MET A 1 190 ? 14.019 -1.032 22.117 1.00 95.81 190 MET A C 1
ATOM 1593 O O . MET A 1 190 ? 15.211 -1.308 22.194 1.00 95.81 190 MET A O 1
ATOM 1597 N N . THR A 1 191 ? 13.072 -1.968 22.223 1.00 95.81 191 THR A N 1
ATOM 1598 C CA . THR A 1 191 ? 13.375 -3.400 22.411 1.00 95.81 191 THR A CA 1
ATOM 1599 C C . THR A 1 191 ? 14.173 -3.992 21.238 1.00 95.81 191 THR A C 1
ATOM 1601 O O . THR A 1 191 ? 14.971 -4.906 21.432 1.00 95.81 191 THR A O 1
ATOM 1604 N N . HIS A 1 192 ? 13.972 -3.480 20.019 1.00 94.81 192 HIS A N 1
ATOM 1605 C CA . HIS A 1 192 ? 14.592 -4.010 18.795 1.00 94.81 192 HIS A CA 1
ATOM 1606 C C . HIS A 1 192 ? 15.703 -3.111 18.235 1.00 94.81 192 HIS A C 1
ATOM 1608 O O . HIS A 1 192 ? 16.351 -3.474 17.252 1.00 94.81 192 HIS A O 1
ATOM 1614 N N . THR A 1 193 ? 15.935 -1.949 18.846 1.00 93.31 193 THR A N 1
ATOM 1615 C CA . THR A 1 193 ? 16.921 -0.968 18.387 1.00 93.31 193 THR A CA 1
ATOM 1616 C C . THR A 1 193 ? 18.150 -0.989 19.289 1.00 93.31 193 THR A C 1
ATOM 1618 O O . THR A 1 193 ? 18.044 -0.985 20.510 1.00 93.31 193 THR A O 1
ATOM 1621 N N . SER A 1 194 ? 19.342 -0.988 18.687 1.00 92.62 194 SER A N 1
ATOM 1622 C CA . SER A 1 194 ? 20.600 -0.884 19.436 1.00 92.62 194 SER A CA 1
ATOM 1623 C C . SER A 1 194 ? 20.677 0.434 20.211 1.00 92.62 194 SER A C 1
ATOM 1625 O O . SER A 1 194 ? 20.383 1.496 19.664 1.00 92.62 194 SER A O 1
ATOM 1627 N N . THR A 1 195 ? 21.191 0.391 21.443 1.00 93.19 195 THR A N 1
ATOM 1628 C CA . THR A 1 195 ? 21.533 1.592 22.229 1.00 93.19 195 THR A CA 1
ATOM 1629 C C . THR A 1 195 ? 22.731 2.360 21.656 1.00 93.19 195 THR A C 1
ATOM 1631 O O . THR A 1 195 ? 23.030 3.465 22.096 1.00 93.19 195 THR A O 1
ATOM 1634 N N . SER A 1 196 ? 23.430 1.787 20.672 1.00 95.94 196 SER A N 1
ATOM 1635 C CA . SER A 1 196 ? 24.532 2.401 19.923 1.00 95.94 196 SER A CA 1
ATOM 1636 C C . SER A 1 196 ? 24.282 2.228 18.417 1.00 95.94 196 SER A C 1
ATOM 1638 O O . SER A 1 196 ? 24.810 1.289 17.810 1.00 95.94 196 SER A O 1
ATOM 1640 N N . PRO A 1 197 ? 23.415 3.056 17.803 1.00 94.50 197 PRO A N 1
ATOM 1641 C CA . PRO A 1 197 ? 23.078 2.928 16.390 1.00 94.50 197 PRO A CA 1
ATOM 1642 C C . PRO A 1 197 ? 24.258 3.320 15.491 1.00 94.50 197 PRO A C 1
ATOM 1644 O O . PRO A 1 197 ? 25.102 4.137 15.855 1.00 94.50 197 PRO A O 1
ATOM 1647 N N . ASN A 1 198 ? 24.308 2.764 14.278 1.00 97.12 198 ASN A N 1
ATOM 1648 C CA . ASN A 1 198 ? 25.313 3.153 13.292 1.00 97.12 198 ASN A CA 1
ATOM 1649 C C . ASN A 1 198 ? 24.935 4.500 12.650 1.00 97.12 198 ASN A C 1
ATOM 1651 O O . ASN A 1 198 ? 23.997 4.592 11.857 1.00 97.12 198 ASN A O 1
ATOM 1655 N N . TYR A 1 199 ? 25.713 5.537 12.954 1.00 97.25 199 TYR A N 1
ATOM 1656 C CA . TYR A 1 199 ? 25.465 6.899 12.477 1.00 97.25 199 TYR A CA 1
ATOM 1657 C C . TYR A 1 199 ? 25.609 7.058 10.958 1.00 97.25 199 TYR A C 1
ATOM 1659 O O . TYR A 1 199 ? 24.956 7.925 10.387 1.00 97.25 199 TYR A O 1
ATOM 1667 N N . GLN A 1 200 ? 26.408 6.228 10.279 1.00 97.81 200 GLN A N 1
ATOM 1668 C CA . GLN A 1 200 ? 26.528 6.278 8.817 1.00 97.81 200 GLN A CA 1
ATOM 1669 C C . GLN A 1 200 ? 25.237 5.805 8.146 1.00 97.81 200 GLN A C 1
ATOM 1671 O O . GLN A 1 200 ? 24.804 6.402 7.162 1.00 97.81 200 GLN A O 1
ATOM 1676 N N . ILE A 1 201 ? 24.592 4.769 8.698 1.00 97.44 201 ILE A N 1
ATOM 1677 C CA . ILE A 1 201 ? 23.282 4.312 8.218 1.00 97.44 201 ILE A CA 1
ATOM 1678 C C . ILE A 1 201 ? 22.252 5.427 8.411 1.00 97.44 201 ILE A C 1
ATOM 1680 O O . ILE A 1 201 ? 21.580 5.793 7.446 1.00 97.44 201 ILE A O 1
ATOM 1684 N N . LEU A 1 202 ? 22.193 6.030 9.603 1.00 97.00 202 LEU A N 1
ATOM 1685 C CA . LEU A 1 202 ? 21.276 7.141 9.888 1.00 97.00 202 LEU A CA 1
ATOM 1686 C C . LEU A 1 202 ? 21.508 8.343 8.960 1.00 97.00 202 LEU A C 1
ATOM 1688 O O . LEU A 1 202 ? 20.558 8.858 8.374 1.00 97.00 202 LEU A O 1
ATOM 1692 N N . ALA A 1 203 ? 22.765 8.745 8.760 1.00 98.00 203 ALA A N 1
ATOM 1693 C CA . ALA A 1 203 ? 23.118 9.830 7.847 1.00 98.00 203 ALA A CA 1
ATOM 1694 C C . ALA A 1 203 ? 22.721 9.509 6.398 1.00 98.00 203 ALA A C 1
ATOM 1696 O O . ALA A 1 203 ? 22.163 10.360 5.710 1.00 98.00 203 ALA A O 1
ATOM 1697 N N . SER A 1 204 ? 22.942 8.270 5.939 1.00 97.88 204 SER A N 1
ATOM 1698 C CA . SER A 1 204 ? 22.536 7.852 4.591 1.00 97.88 204 SER A CA 1
ATOM 1699 C C . SER A 1 204 ? 21.021 7.912 4.393 1.00 97.88 204 SER A C 1
ATOM 1701 O O . SER A 1 204 ? 20.562 8.291 3.320 1.00 97.88 204 SER A O 1
ATOM 1703 N N . MET A 1 205 ? 20.242 7.598 5.433 1.00 97.12 205 MET A N 1
ATOM 1704 C CA . MET A 1 205 ? 18.785 7.690 5.391 1.00 97.12 205 MET A CA 1
ATOM 1705 C C . MET A 1 205 ? 18.297 9.139 5.331 1.00 97.12 205 MET A C 1
ATOM 1707 O O . MET A 1 205 ? 17.346 9.417 4.601 1.00 97.12 205 MET A O 1
ATOM 1711 N N . ASP A 1 206 ? 18.935 10.064 6.054 1.00 96.88 206 ASP A N 1
ATOM 1712 C CA . ASP A 1 206 ? 18.568 11.484 5.986 1.00 96.88 206 ASP A CA 1
ATOM 1713 C C . ASP A 1 206 ? 18.919 12.096 4.619 1.00 96.88 206 ASP A C 1
ATOM 1715 O O . ASP A 1 206 ? 18.100 12.800 4.023 1.00 96.88 206 ASP A O 1
ATOM 1719 N N . VAL A 1 207 ? 20.078 11.734 4.054 1.00 96.75 207 VAL A N 1
ATOM 1720 C CA . VAL A 1 207 ? 20.445 12.100 2.674 1.00 96.75 207 VAL A CA 1
ATOM 1721 C C . VAL A 1 207 ? 19.439 11.527 1.671 1.00 96.75 207 VAL A C 1
ATOM 1723 O O . VAL A 1 207 ? 18.944 12.268 0.822 1.00 96.75 207 VAL A O 1
ATOM 1726 N N . GLY A 1 208 ? 19.082 10.245 1.789 1.00 96.06 208 GLY A N 1
ATOM 1727 C CA . GLY A 1 208 ? 18.093 9.599 0.922 1.00 96.06 208 GLY A CA 1
ATOM 1728 C C . GLY A 1 208 ? 16.718 10.260 0.989 1.00 96.06 208 GLY A C 1
ATOM 1729 O O . GLY A 1 208 ? 16.105 10.533 -0.043 1.00 96.06 208 GLY A O 1
ATOM 1730 N N . ARG A 1 209 ? 16.248 10.600 2.195 1.00 95.50 209 ARG A N 1
ATOM 1731 C CA . ARG A 1 209 ? 15.006 11.364 2.390 1.00 95.50 209 ARG A CA 1
ATOM 1732 C C . ARG A 1 209 ? 15.074 12.711 1.672 1.00 95.50 209 ARG A C 1
ATOM 1734 O O . ARG A 1 209 ? 14.122 13.074 0.981 1.00 95.50 209 ARG A O 1
ATOM 1741 N N . ARG A 1 210 ? 16.179 13.448 1.830 1.00 96.75 210 ARG A N 1
ATOM 1742 C CA . ARG A 1 210 ? 16.355 14.770 1.218 1.00 96.75 210 ARG A CA 1
ATOM 1743 C C . ARG A 1 210 ? 16.408 14.700 -0.306 1.00 96.75 210 ARG A C 1
ATOM 1745 O O . ARG A 1 210 ? 15.801 15.544 -0.957 1.00 96.75 210 ARG A O 1
ATOM 1752 N N . GLN A 1 211 ? 17.074 13.691 -0.864 1.00 97.31 211 GLN A N 1
ATOM 1753 C CA . GLN A 1 211 ? 17.088 13.445 -2.306 1.00 97.31 211 GLN A CA 1
ATOM 1754 C C . GLN A 1 211 ? 15.666 13.263 -2.842 1.00 97.31 211 GLN A C 1
ATOM 1756 O O . GLN A 1 211 ? 15.275 13.925 -3.797 1.00 97.31 211 GLN A O 1
ATOM 1761 N N . MET A 1 212 ? 14.857 12.421 -2.196 1.00 96.81 212 MET A N 1
ATOM 1762 C CA . MET A 1 212 ? 13.494 12.173 -2.667 1.00 96.81 212 MET A CA 1
ATOM 1763 C C . MET A 1 212 ? 12.558 13.370 -2.479 1.00 96.81 212 MET A C 1
ATOM 1765 O O . MET A 1 212 ? 11.646 13.568 -3.277 1.00 96.81 212 MET A O 1
ATOM 1769 N N . GLU A 1 213 ? 12.787 14.190 -1.454 1.00 95.50 213 GLU A N 1
ATOM 1770 C CA . GLU A 1 213 ? 12.059 15.446 -1.259 1.00 95.50 213 GLU A CA 1
ATOM 1771 C C . GLU A 1 213 ? 12.314 16.450 -2.395 1.00 95.50 213 GLU A C 1
ATOM 1773 O O . GLU A 1 213 ? 11.388 17.147 -2.804 1.00 95.50 213 GLU A O 1
ATOM 1778 N N . LEU A 1 214 ? 13.547 16.519 -2.906 1.00 96.81 214 LEU A N 1
ATOM 1779 C CA . LEU A 1 214 ? 13.950 17.495 -3.923 1.00 96.81 214 LEU A CA 1
ATOM 1780 C C . LEU A 1 214 ? 13.751 16.991 -5.358 1.00 96.81 214 LEU A C 1
ATOM 1782 O O . LEU A 1 214 ? 13.257 17.728 -6.205 1.00 96.81 214 LEU A O 1
ATOM 1786 N N . GLU A 1 215 ? 14.129 15.743 -5.622 1.00 97.19 215 GLU A N 1
ATOM 1787 C CA . GLU A 1 215 ? 14.287 15.183 -6.972 1.00 97.19 215 GLU A CA 1
ATOM 1788 C C . GLU A 1 215 ? 13.435 13.920 -7.181 1.00 97.19 215 GLU A C 1
ATOM 1790 O O . GLU A 1 215 ? 13.444 13.314 -8.252 1.00 97.19 215 GLU A O 1
ATOM 1795 N N . GLY A 1 216 ? 12.675 13.492 -6.166 1.00 96.88 216 GLY A N 1
ATOM 1796 C CA . GLY A 1 216 ? 11.998 12.196 -6.179 1.00 96.88 216 GLY A CA 1
ATOM 1797 C C . GLY A 1 216 ? 10.986 12.029 -7.310 1.00 96.88 216 GLY A C 1
ATOM 1798 O O . GLY A 1 216 ? 10.875 10.940 -7.864 1.00 96.88 216 GLY A O 1
ATOM 1799 N N . PHE A 1 217 ? 10.269 13.092 -7.687 1.00 97.38 217 PHE A N 1
ATOM 1800 C CA . PHE A 1 217 ? 9.348 13.033 -8.825 1.00 97.38 217 PHE A CA 1
ATOM 1801 C C . PHE A 1 217 ? 10.094 12.750 -10.134 1.00 97.38 217 PHE A C 1
ATOM 1803 O O . PHE A 1 217 ? 9.721 11.831 -10.860 1.00 97.38 217 PHE A O 1
ATOM 1810 N N . GLU A 1 218 ? 11.162 13.504 -10.407 1.00 97.62 218 GLU A N 1
ATOM 1811 C CA . GLU A 1 218 ? 11.947 13.372 -11.634 1.00 97.62 218 GLU A CA 1
ATOM 1812 C C . GLU A 1 218 ? 12.618 11.998 -11.721 1.00 97.62 218 GLU A C 1
ATOM 1814 O O . GLU A 1 218 ? 12.546 11.347 -12.764 1.00 97.62 218 GLU A O 1
ATOM 1819 N N . PHE A 1 219 ? 13.201 11.504 -10.622 1.00 96.44 219 PHE A N 1
ATOM 1820 C CA . PHE A 1 219 ? 13.822 10.179 -10.611 1.00 96.44 219 PHE A CA 1
ATOM 1821 C C . PHE A 1 219 ? 12.823 9.057 -10.879 1.00 96.44 219 PHE A C 1
ATOM 1823 O O . PHE A 1 219 ? 13.110 8.169 -11.683 1.00 96.44 219 PHE A O 1
ATOM 1830 N N . VAL A 1 220 ? 11.645 9.101 -10.254 1.00 96.25 220 VAL A N 1
ATOM 1831 C CA . VAL A 1 220 ? 10.631 8.054 -10.440 1.00 96.25 220 VAL A CA 1
ATOM 1832 C C . VAL A 1 220 ? 9.994 8.127 -11.830 1.00 96.25 220 VAL A C 1
ATOM 1834 O O . VAL A 1 220 ? 9.738 7.085 -12.440 1.00 96.25 220 VAL A O 1
ATOM 1837 N N . GLN A 1 221 ? 9.780 9.333 -12.365 1.00 96.31 221 GLN A N 1
ATOM 1838 C CA . GLN A 1 221 ? 9.328 9.510 -13.746 1.00 96.31 221 GLN A CA 1
ATOM 1839 C C . GLN A 1 221 ? 10.353 8.918 -14.717 1.00 96.31 221 GLN A C 1
ATOM 1841 O O . GLN A 1 221 ? 10.014 8.048 -15.513 1.00 96.31 221 GLN A O 1
ATOM 1846 N N . ARG A 1 222 ? 11.630 9.289 -14.575 1.00 96.44 222 ARG A N 1
ATOM 1847 C CA . ARG A 1 222 ? 12.711 8.782 -15.426 1.00 96.44 222 ARG A CA 1
ATOM 1848 C C . ARG A 1 222 ? 12.870 7.264 -15.333 1.00 96.44 222 ARG A C 1
ATOM 1850 O O . ARG A 1 222 ? 13.114 6.622 -16.348 1.00 96.44 222 ARG A O 1
ATOM 1857 N N . GLN A 1 223 ? 12.737 6.684 -14.140 1.00 95.38 223 GLN A N 1
ATOM 1858 C CA . GLN A 1 223 ? 12.725 5.229 -13.949 1.00 95.38 223 GLN A CA 1
ATOM 1859 C C . GLN A 1 223 ? 11.592 4.579 -14.748 1.00 95.38 223 GLN A C 1
ATOM 1861 O O . GLN A 1 223 ? 11.823 3.594 -15.447 1.00 95.38 223 GLN A O 1
ATOM 1866 N N . THR A 1 224 ? 10.388 5.144 -14.665 1.00 93.88 224 THR A N 1
ATOM 1867 C CA . THR A 1 224 ? 9.214 4.645 -15.391 1.00 93.88 224 THR A CA 1
ATOM 1868 C C . THR A 1 224 ? 9.428 4.744 -16.900 1.00 93.88 224 THR A C 1
ATOM 1870 O O . THR A 1 224 ? 9.228 3.760 -17.608 1.00 93.88 224 THR A O 1
ATOM 1873 N N . ASP A 1 225 ? 9.913 5.886 -17.387 1.00 94.62 225 ASP A N 1
ATOM 1874 C CA . ASP A 1 225 ? 10.178 6.115 -18.811 1.00 94.62 225 ASP A CA 1
ATOM 1875 C C . ASP A 1 225 ? 11.236 5.146 -19.353 1.00 94.62 225 ASP A C 1
ATOM 1877 O O . ASP A 1 225 ? 11.059 4.565 -20.422 1.00 94.62 225 ASP A O 1
ATOM 1881 N N . LEU A 1 226 ? 12.318 4.916 -18.600 1.00 96.50 226 LEU A N 1
ATOM 1882 C CA . LEU A 1 226 ? 13.361 3.958 -18.972 1.00 96.50 226 LEU A CA 1
ATOM 1883 C C . LEU A 1 226 ? 12.842 2.517 -18.985 1.00 96.50 226 LEU A C 1
ATOM 1885 O O . LEU A 1 226 ? 13.192 1.757 -19.886 1.00 96.50 226 LEU A O 1
ATOM 1889 N N . ALA A 1 227 ? 12.002 2.141 -18.018 1.00 94.81 227 ALA A N 1
ATOM 1890 C CA . ALA A 1 227 ? 11.383 0.821 -17.992 1.00 94.81 227 ALA A CA 1
ATOM 1891 C C . ALA A 1 227 ? 10.459 0.611 -19.198 1.00 94.81 227 ALA A C 1
ATOM 1893 O O . ALA A 1 227 ? 10.503 -0.441 -19.834 1.00 94.81 227 ALA A O 1
ATOM 1894 N N . MET A 1 228 ? 9.663 1.622 -19.554 1.00 93.75 228 MET A N 1
ATOM 1895 C CA . MET A 1 228 ? 8.819 1.597 -20.750 1.00 93.75 228 MET A CA 1
ATOM 1896 C C . MET A 1 228 ? 9.674 1.489 -22.019 1.00 93.75 228 MET A C 1
ATOM 1898 O O . MET A 1 228 ? 9.509 0.538 -22.782 1.00 93.75 228 MET A O 1
ATOM 1902 N N . ALA A 1 229 ? 10.666 2.361 -22.197 1.00 95.00 229 ALA A N 1
ATOM 1903 C CA . ALA A 1 229 ? 11.558 2.315 -23.355 1.00 95.00 229 ALA A CA 1
ATOM 1904 C C . ALA A 1 229 ? 12.275 0.960 -23.500 1.00 95.00 229 ALA A C 1
ATOM 1906 O O . ALA A 1 229 ? 12.440 0.458 -24.611 1.00 95.00 229 ALA A O 1
ATOM 1907 N N . LEU A 1 230 ? 12.669 0.328 -22.388 1.00 95.44 230 LEU A N 1
ATOM 1908 C CA . LEU A 1 230 ? 13.269 -1.005 -22.410 1.00 95.44 230 LEU A CA 1
ATOM 1909 C C . LEU A 1 230 ? 12.277 -2.078 -22.886 1.00 95.44 230 LEU A C 1
ATOM 1911 O O . LEU A 1 230 ? 12.656 -2.950 -23.670 1.00 95.44 230 LEU A O 1
ATOM 1915 N N . ARG A 1 231 ? 11.018 -2.019 -22.438 1.00 94.19 231 ARG A N 1
ATOM 1916 C CA . ARG A 1 231 ? 9.964 -2.949 -22.875 1.00 94.19 231 ARG A CA 1
ATOM 1917 C C . ARG A 1 231 ? 9.709 -2.851 -24.375 1.00 94.19 231 ARG A C 1
ATOM 1919 O O . ARG A 1 231 ? 9.661 -3.885 -25.041 1.00 94.19 231 ARG A O 1
ATOM 1926 N N . GLU A 1 232 ? 9.604 -1.634 -24.897 1.00 94.56 232 GLU A N 1
ATOM 1927 C CA . GLU A 1 232 ? 9.473 -1.371 -26.335 1.00 94.56 232 GLU A CA 1
ATOM 1928 C C . GLU A 1 232 ? 10.694 -1.894 -27.102 1.00 94.56 232 GLU A C 1
ATOM 1930 O O . GLU A 1 232 ? 10.555 -2.744 -27.982 1.00 94.56 232 GLU A O 1
ATOM 1935 N N . ALA A 1 233 ? 11.906 -1.510 -26.687 1.00 95.06 233 ALA A N 1
ATOM 1936 C CA . ALA A 1 233 ? 13.139 -1.907 -27.361 1.00 95.06 233 ALA A CA 1
ATOM 1937 C C . ALA A 1 233 ? 13.320 -3.433 -27.438 1.00 95.06 233 ALA A C 1
ATOM 1939 O O . ALA A 1 233 ? 13.733 -3.953 -28.474 1.00 95.06 233 ALA A O 1
ATOM 1940 N N . VAL A 1 234 ? 13.014 -4.172 -26.368 1.00 95.19 234 VAL A N 1
ATOM 1941 C CA . VAL A 1 234 ? 13.105 -5.644 -26.374 1.00 95.19 234 VAL A CA 1
ATOM 1942 C C . VAL A 1 234 ? 12.049 -6.265 -27.289 1.00 95.19 234 VAL A C 1
ATOM 1944 O O . VAL A 1 234 ? 12.368 -7.212 -28.012 1.00 95.19 234 VAL A O 1
ATOM 1947 N N . SER A 1 235 ? 10.824 -5.732 -27.277 1.00 93.50 235 SER A N 1
ATOM 1948 C CA . SER A 1 235 ? 9.692 -6.263 -28.051 1.00 93.50 235 SER A CA 1
ATOM 1949 C C . SER A 1 235 ? 9.867 -6.041 -29.558 1.00 93.50 235 SER A C 1
ATOM 1951 O O . SER A 1 235 ? 9.602 -6.945 -30.358 1.00 93.50 235 SER A O 1
ATOM 1953 N N . ASP A 1 236 ? 10.402 -4.884 -29.947 1.00 94.50 236 ASP A N 1
ATOM 1954 C CA . ASP A 1 236 ? 10.645 -4.528 -31.347 1.00 94.50 236 ASP A CA 1
ATOM 1955 C C . ASP A 1 236 ? 11.922 -5.152 -31.915 1.00 94.50 236 ASP A C 1
ATOM 1957 O O . ASP A 1 236 ? 12.033 -5.404 -33.123 1.00 94.50 236 ASP A O 1
ATOM 1961 N N . HIS A 1 237 ? 12.914 -5.442 -31.069 1.00 96.12 237 HIS A N 1
ATOM 1962 C CA . HIS A 1 237 ? 14.199 -5.921 -31.553 1.00 96.12 237 HIS A CA 1
ATOM 1963 C C . HIS A 1 237 ? 14.112 -7.358 -32.082 1.00 96.12 237 HIS A C 1
ATOM 1965 O O . HIS A 1 237 ? 13.906 -8.323 -31.341 1.00 96.12 237 HIS A O 1
ATOM 1971 N N . SER A 1 238 ? 14.393 -7.511 -33.381 1.00 94.75 238 SER A N 1
ATOM 1972 C CA . SER A 1 238 ? 14.247 -8.759 -34.150 1.00 94.75 238 SER A CA 1
ATOM 1973 C C . SER A 1 238 ? 14.882 -10.006 -33.519 1.00 94.75 238 SER A C 1
ATOM 1975 O O . SER A 1 238 ? 14.361 -11.110 -33.695 1.00 94.75 238 SER A O 1
ATOM 1977 N N . LEU A 1 239 ? 15.996 -9.848 -32.796 1.00 95.62 239 LEU A N 1
ATOM 1978 C CA . LEU A 1 239 ? 16.663 -10.938 -32.081 1.00 95.62 239 LEU A CA 1
ATOM 1979 C C . LEU A 1 239 ? 16.228 -11.077 -30.620 1.00 95.62 239 LEU A C 1
ATOM 1981 O O . LEU A 1 239 ? 16.178 -12.205 -30.144 1.00 95.62 239 LEU A O 1
ATOM 1985 N N . LEU A 1 240 ? 15.924 -9.985 -29.906 1.00 96.00 240 LEU A N 1
ATOM 1986 C CA . LEU A 1 240 ? 15.684 -10.061 -28.458 1.00 96.00 240 LEU A CA 1
ATOM 1987 C C . LEU A 1 240 ? 14.312 -10.654 -28.171 1.00 96.00 240 LEU A C 1
ATOM 1989 O O . LEU A 1 240 ? 14.225 -11.571 -27.361 1.00 96.00 240 LEU A O 1
ATOM 1993 N N . ARG A 1 241 ? 13.286 -10.250 -28.929 1.00 94.81 241 ARG A N 1
ATOM 1994 C CA . ARG A 1 241 ? 11.918 -10.777 -28.814 1.00 94.81 241 ARG A CA 1
ATOM 1995 C C . ARG A 1 241 ? 11.796 -12.293 -29.005 1.00 94.81 241 ARG A C 1
ATOM 1997 O O . ARG A 1 241 ? 10.782 -12.880 -28.657 1.00 94.81 241 ARG A O 1
ATOM 2004 N N . LYS A 1 242 ? 12.818 -12.938 -29.586 1.00 95.31 242 LYS A N 1
ATOM 2005 C CA . LYS A 1 242 ? 12.874 -14.401 -29.738 1.00 95.31 242 LYS A CA 1
ATOM 2006 C C . LYS A 1 242 ? 13.204 -15.123 -28.428 1.00 95.31 242 LYS A C 1
ATOM 2008 O O . LYS A 1 242 ? 12.908 -16.306 -28.318 1.00 95.31 242 LYS A O 1
ATOM 2013 N N . TYR A 1 243 ? 13.848 -14.438 -27.483 1.00 96.00 243 TYR A N 1
ATOM 2014 C CA . TYR A 1 243 ? 14.396 -15.037 -26.260 1.00 96.00 243 TYR A CA 1
ATOM 2015 C C . TYR A 1 243 ? 13.896 -14.365 -24.983 1.00 96.00 243 TYR A C 1
ATOM 2017 O O . TYR A 1 243 ? 13.800 -15.018 -23.949 1.00 96.00 243 TYR A O 1
ATOM 2025 N N . PHE A 1 244 ? 13.588 -13.072 -25.046 1.00 95.56 244 PHE A N 1
ATOM 2026 C CA . PHE A 1 244 ? 13.164 -12.274 -23.909 1.00 95.56 244 PHE A CA 1
ATOM 2027 C C . PHE A 1 244 ? 11.794 -11.674 -24.182 1.00 95.56 244 PHE A C 1
ATOM 2029 O O . PHE A 1 244 ? 11.536 -11.134 -25.258 1.00 95.56 244 PHE A O 1
ATOM 2036 N N . ARG A 1 245 ? 10.937 -11.742 -23.169 1.00 93.12 245 ARG A N 1
ATOM 2037 C CA . ARG A 1 245 ? 9.653 -11.053 -23.117 1.00 93.12 245 ARG A CA 1
ATOM 2038 C C . ARG A 1 245 ? 9.420 -10.554 -21.703 1.00 93.12 245 ARG A C 1
ATOM 2040 O O . ARG A 1 245 ? 9.976 -11.103 -20.752 1.00 93.12 245 ARG A O 1
ATOM 2047 N N . PHE A 1 246 ? 8.584 -9.538 -21.577 1.00 93.44 246 PHE A N 1
ATOM 2048 C CA . PHE A 1 246 ? 8.109 -9.083 -20.283 1.00 93.44 246 PHE A CA 1
ATOM 2049 C C . PHE A 1 246 ? 6.773 -9.740 -19.980 1.00 93.44 246 PHE A C 1
ATOM 2051 O O . PHE A 1 246 ? 5.899 -9.757 -20.843 1.00 93.44 246 PHE A O 1
ATOM 2058 N N . ILE A 1 247 ? 6.615 -10.241 -18.756 1.00 94.19 247 ILE A N 1
ATOM 2059 C CA . ILE A 1 247 ? 5.307 -10.691 -18.289 1.00 94.19 247 ILE A CA 1
ATOM 2060 C C . ILE A 1 247 ? 4.394 -9.462 -18.199 1.00 94.19 247 ILE A C 1
ATOM 2062 O O . ILE A 1 247 ? 4.799 -8.390 -17.726 1.00 94.19 247 ILE A O 1
ATOM 2066 N N . THR A 1 248 ? 3.189 -9.603 -18.731 1.00 94.88 248 THR A N 1
ATOM 2067 C CA . THR A 1 248 ? 2.209 -8.527 -18.857 1.00 94.88 248 THR A CA 1
ATOM 2068 C C . THR A 1 248 ? 1.244 -8.492 -17.667 1.00 94.88 248 THR A C 1
ATOM 2070 O O . THR A 1 248 ? 1.176 -9.419 -16.857 1.00 94.88 248 THR A O 1
ATOM 2073 N N . ALA A 1 249 ? 0.466 -7.413 -17.546 1.00 95.38 249 ALA A N 1
ATOM 2074 C CA . ALA A 1 249 ? -0.567 -7.317 -16.516 1.00 95.38 249 ALA A CA 1
ATOM 2075 C C . ALA A 1 249 ? -1.664 -8.376 -16.717 1.00 95.38 249 ALA A C 1
ATOM 2077 O O . ALA A 1 249 ? -2.201 -8.886 -15.740 1.00 95.38 249 ALA A O 1
ATOM 2078 N N . GLY A 1 250 ? -1.965 -8.735 -17.969 1.00 95.62 250 GLY A N 1
ATOM 2079 C CA . GLY A 1 250 ? -2.938 -9.767 -18.318 1.00 95.62 250 GLY A CA 1
ATOM 2080 C C . GLY A 1 250 ? -2.544 -11.164 -17.857 1.00 95.62 250 GLY A C 1
ATOM 2081 O O . GLY A 1 250 ? -3.413 -11.970 -17.544 1.00 95.62 250 GLY A O 1
ATOM 2082 N N . GLU A 1 251 ? -1.242 -11.414 -17.762 1.00 95.88 251 GLU A N 1
ATOM 2083 C CA . GLU A 1 251 ? -0.677 -12.695 -17.345 1.00 95.88 251 GLU A CA 1
ATOM 2084 C C . GLU A 1 251 ? -0.501 -12.798 -15.826 1.00 95.88 251 GLU A C 1
ATOM 2086 O O . GLU A 1 251 ? -0.663 -13.877 -15.264 1.00 95.88 251 GLU A O 1
ATOM 2091 N N . LEU A 1 252 ? -0.193 -11.686 -15.143 1.00 96.19 252 LEU A N 1
ATOM 2092 C CA . LEU A 1 252 ? -0.016 -11.672 -13.683 1.00 96.19 252 LEU A CA 1
ATOM 2093 C C . LEU A 1 252 ? -1.293 -11.371 -12.898 1.00 96.19 252 LEU A C 1
ATOM 2095 O O . LEU A 1 252 ? -1.323 -11.564 -11.681 1.00 96.19 252 LEU A O 1
ATOM 2099 N N . ILE A 1 253 ? -2.321 -10.823 -13.542 1.00 97.31 253 ILE A N 1
ATOM 2100 C CA . ILE A 1 253 ? -3.524 -10.345 -12.862 1.00 97.31 253 ILE A CA 1
ATOM 2101 C C . ILE A 1 253 ? -4.762 -10.848 -13.622 1.00 97.31 253 ILE A C 1
ATOM 2103 O O . ILE A 1 253 ? -5.004 -10.420 -14.758 1.00 97.31 253 ILE A O 1
ATOM 2107 N N . PRO A 1 254 ? -5.582 -11.711 -12.996 1.00 96.81 254 PRO A N 1
ATOM 2108 C CA . PRO A 1 254 ? -6.855 -12.152 -13.554 1.00 96.81 254 PRO A CA 1
ATOM 2109 C C . PRO A 1 254 ? -7.762 -10.994 -13.989 1.00 96.81 254 PRO A C 1
ATOM 2111 O O . PRO A 1 254 ? -7.746 -9.901 -13.414 1.00 96.81 254 PRO A O 1
ATOM 2114 N N . SER A 1 255 ? -8.551 -11.232 -15.037 1.00 96.75 255 SER A N 1
ATOM 2115 C CA . SER A 1 255 ? -9.370 -10.201 -15.691 1.00 96.75 255 SER A CA 1
ATOM 2116 C C . SER A 1 255 ? -10.389 -9.541 -14.757 1.00 96.75 255 SER A C 1
ATOM 2118 O O . SER A 1 255 ? -10.631 -8.339 -14.855 1.00 96.75 255 SER A O 1
ATOM 2120 N N . GLU A 1 256 ? -10.926 -10.293 -13.798 1.00 95.94 256 GLU A N 1
ATOM 2121 C CA . GLU A 1 256 ? -11.882 -9.826 -12.795 1.00 95.94 256 GLU A CA 1
ATOM 2122 C C . GLU A 1 256 ? -11.310 -8.743 -11.867 1.00 95.94 256 GLU A C 1
ATOM 2124 O O . GLU A 1 256 ? -12.070 -7.947 -11.315 1.00 95.94 256 GLU A O 1
ATOM 2129 N N . TYR A 1 257 ? -9.982 -8.664 -11.733 1.00 97.31 257 TYR A N 1
ATOM 2130 C CA . TYR A 1 257 ? -9.302 -7.648 -10.927 1.00 97.31 257 TYR A CA 1
ATOM 2131 C C . TYR A 1 257 ? -8.811 -6.449 -11.752 1.00 97.31 257 TYR A C 1
ATOM 2133 O O . TYR A 1 257 ? -8.292 -5.488 -11.174 1.00 97.31 257 TYR A O 1
ATOM 2141 N N . ARG A 1 258 ? -9.005 -6.474 -13.081 1.00 96.12 258 ARG A N 1
ATOM 2142 C CA . ARG A 1 258 ? -8.615 -5.421 -14.036 1.00 96.12 258 ARG A CA 1
ATOM 2143 C C . ARG A 1 258 ? -9.816 -4.874 -14.824 1.00 96.12 258 ARG A C 1
ATOM 2145 O O . ARG A 1 258 ? -9.869 -5.035 -16.045 1.00 96.12 258 ARG A O 1
ATOM 2152 N N . PRO A 1 259 ? -10.784 -4.201 -14.176 1.00 95.00 259 PRO A N 1
ATOM 2153 C CA . PRO A 1 259 ? -11.939 -3.606 -14.855 1.00 95.00 259 PRO A CA 1
ATOM 2154 C C . PRO A 1 259 ? -11.579 -2.625 -15.985 1.00 95.00 259 PRO A C 1
ATOM 2156 O O . PRO A 1 259 ? -12.396 -2.410 -16.878 1.00 95.00 259 PRO A O 1
ATOM 2159 N N . SER A 1 260 ? -10.375 -2.045 -15.993 1.00 94.88 260 SER A N 1
ATOM 2160 C CA . SER A 1 260 ? -9.873 -1.233 -17.108 1.00 94.88 260 SER A CA 1
ATOM 2161 C C . SER A 1 260 ? -9.672 -2.018 -18.411 1.00 94.88 260 SER A C 1
ATOM 2163 O O . SER A 1 260 ? -9.594 -1.407 -19.477 1.00 94.88 260 SER A O 1
ATOM 2165 N N . GLY A 1 261 ? -9.548 -3.347 -18.335 1.00 94.62 261 GLY A N 1
ATOM 2166 C CA . GLY A 1 261 ? -9.222 -4.220 -19.460 1.00 94.62 261 GLY A CA 1
ATOM 2167 C C . GLY A 1 261 ? -7.768 -4.125 -19.934 1.00 94.62 261 GLY A C 1
ATOM 2168 O O . GLY A 1 261 ? -7.429 -4.712 -20.957 1.00 94.62 261 GLY A O 1
ATOM 2169 N N . ILE A 1 262 ? -6.890 -3.402 -19.228 1.00 93.75 262 ILE A N 1
ATOM 2170 C CA . ILE A 1 262 ? -5.488 -3.238 -19.637 1.00 93.75 262 ILE A CA 1
ATOM 2171 C C . ILE A 1 262 ? -4.729 -4.547 -19.421 1.00 93.75 262 ILE A C 1
ATOM 2173 O O . ILE A 1 262 ? -4.572 -5.004 -18.290 1.00 93.75 262 ILE A O 1
ATOM 2177 N N . GLU A 1 263 ? -4.251 -5.148 -20.508 1.00 94.25 263 GLU A N 1
ATOM 2178 C CA . GLU A 1 263 ? -3.481 -6.398 -20.484 1.00 94.25 263 GLU A CA 1
ATOM 2179 C C . GLU A 1 263 ? -1.973 -6.155 -20.551 1.00 94.25 263 GLU A C 1
ATOM 2181 O O . GLU A 1 263 ? -1.209 -6.813 -19.858 1.00 94.25 263 GLU A O 1
ATOM 2186 N N . PHE A 1 264 ? -1.531 -5.172 -21.325 1.00 92.62 264 PHE A N 1
ATOM 2187 C CA . PHE A 1 264 ? -0.122 -4.855 -21.549 1.00 92.62 264 PHE A CA 1
ATOM 2188 C C . PHE A 1 264 ? 0.096 -3.346 -21.439 1.00 92.62 264 PHE A C 1
ATOM 2190 O O . PHE A 1 264 ? -0.840 -2.566 -21.596 1.00 92.62 264 PHE A O 1
ATOM 2197 N N . TYR A 1 265 ? 1.336 -2.925 -21.184 1.00 90.88 265 TYR A N 1
ATOM 2198 C CA . TYR A 1 265 ? 1.719 -1.512 -21.283 1.00 90.88 265 TYR A CA 1
ATOM 2199 C C . TYR A 1 265 ? 2.193 -1.133 -22.681 1.00 90.88 265 TYR A C 1
ATOM 2201 O O . TYR A 1 265 ? 1.906 -0.027 -23.131 1.00 90.88 265 TYR A O 1
ATOM 2209 N N . TYR A 1 266 ? 2.835 -2.068 -23.376 1.00 92.12 266 TYR A N 1
ATOM 2210 C CA . TYR A 1 266 ? 3.282 -1.928 -24.753 1.00 92.12 266 TYR A CA 1
ATOM 2211 C C . TYR A 1 266 ? 3.011 -3.222 -25.516 1.00 92.12 266 TYR A C 1
ATOM 2213 O O . TYR A 1 266 ? 3.223 -4.307 -24.972 1.00 92.12 266 TYR A O 1
ATOM 2221 N N . ASP A 1 267 ? 2.574 -3.086 -26.761 1.00 91.06 267 ASP A N 1
ATOM 2222 C CA . ASP A 1 267 ? 2.410 -4.171 -27.719 1.00 91.06 267 ASP A CA 1
ATOM 2223 C C . ASP A 1 267 ? 2.848 -3.692 -29.109 1.00 91.06 267 ASP A C 1
ATOM 2225 O O . ASP A 1 267 ? 2.600 -2.544 -29.481 1.00 91.06 267 ASP A O 1
ATOM 2229 N N . THR A 1 268 ? 3.485 -4.568 -29.886 1.00 85.94 268 THR A N 1
ATOM 2230 C CA . THR A 1 268 ? 4.057 -4.211 -31.196 1.00 85.94 268 THR A CA 1
ATOM 2231 C C . THR A 1 268 ? 2.999 -3.842 -32.240 1.00 85.94 268 THR A C 1
ATOM 2233 O O . THR A 1 268 ? 3.306 -3.147 -33.206 1.00 85.94 268 THR A O 1
ATOM 2236 N N . GLU A 1 269 ? 1.760 -4.317 -32.084 1.00 88.69 269 GLU A N 1
ATOM 2237 C CA . GLU A 1 269 ? 0.659 -4.054 -33.017 1.00 88.69 269 GLU A CA 1
ATOM 2238 C C . GLU A 1 269 ? -0.265 -2.938 -32.511 1.00 88.69 269 GLU A C 1
ATOM 2240 O O . GLU A 1 269 ? -0.739 -2.114 -33.295 1.00 88.69 269 GLU A O 1
ATOM 2245 N N . LYS A 1 270 ? -0.525 -2.903 -31.199 1.00 87.62 270 LYS A N 1
ATOM 2246 C CA . LYS A 1 270 ? -1.492 -1.991 -30.563 1.00 87.62 270 LYS A CA 1
ATOM 2247 C C . LYS A 1 270 ? -0.850 -0.748 -29.937 1.00 87.62 270 LYS A C 1
ATOM 2249 O O . LYS A 1 270 ? -1.569 0.196 -29.605 1.00 87.62 270 LYS A O 1
ATOM 2254 N N . GLY A 1 271 ? 0.473 -0.721 -29.790 1.00 89.25 271 GLY A N 1
ATOM 2255 C CA . GLY A 1 271 ? 1.226 0.385 -29.204 1.00 89.25 271 GLY A CA 1
ATOM 2256 C C . GLY A 1 271 ? 1.047 0.519 -27.688 1.00 89.25 271 GLY A C 1
ATOM 2257 O O . GLY A 1 271 ? 0.864 -0.461 -26.965 1.00 89.25 271 GLY A O 1
ATOM 2258 N N . TRP A 1 272 ? 1.131 1.760 -27.199 1.00 89.25 272 TRP A N 1
ATOM 2259 C CA . TRP A 1 272 ? 1.102 2.089 -25.772 1.00 89.25 272 TRP A CA 1
ATOM 2260 C C . TRP A 1 272 ? -0.312 2.087 -25.180 1.00 89.25 272 TRP A C 1
ATOM 2262 O O . TRP A 1 272 ? -1.203 2.801 -25.649 1.00 89.25 272 TRP A O 1
ATOM 2272 N N . ALA A 1 273 ? -0.500 1.356 -24.080 1.00 87.94 273 ALA A N 1
ATOM 2273 C CA . ALA A 1 273 ? -1.733 1.397 -23.302 1.00 87.94 273 ALA A CA 1
ATOM 2274 C C . ALA A 1 273 ? -1.734 2.549 -22.286 1.00 87.94 273 ALA A C 1
ATOM 2276 O O . ALA A 1 273 ? -0.707 2.950 -21.735 1.00 87.94 273 ALA A O 1
ATOM 2277 N N . ARG A 1 274 ? -2.928 3.056 -21.963 1.00 85.69 274 ARG A N 1
ATOM 2278 C CA . ARG A 1 274 ? -3.108 4.135 -20.980 1.00 85.69 274 ARG A CA 1
ATOM 2279 C C . ARG A 1 274 ? -3.065 3.601 -19.547 1.00 85.69 274 ARG A C 1
ATOM 2281 O O . ARG A 1 274 ? -4.104 3.522 -18.892 1.00 85.69 274 ARG A O 1
ATOM 2288 N N . MET A 1 275 ? -1.868 3.281 -19.041 1.00 88.06 275 MET A N 1
ATOM 2289 C CA . MET A 1 275 ? -1.683 2.686 -17.702 1.00 88.06 275 MET A CA 1
ATOM 2290 C C . MET A 1 275 ? -2.405 3.460 -16.592 1.00 88.06 275 MET A C 1
ATOM 2292 O O . MET A 1 275 ? -2.921 2.877 -15.644 1.00 88.06 275 MET A O 1
ATOM 2296 N N . GLU A 1 276 ? -2.493 4.783 -16.725 1.00 88.38 276 GLU A N 1
ATOM 2297 C CA . GLU A 1 276 ? -3.114 5.663 -15.741 1.00 88.38 276 GLU A CA 1
ATOM 2298 C C . GLU A 1 276 ? -4.529 5.212 -15.392 1.00 88.38 276 GLU A C 1
ATOM 2300 O O . GLU A 1 276 ? -4.888 5.264 -14.223 1.00 88.38 276 GLU A O 1
ATOM 2305 N N . GLN A 1 277 ? -5.314 4.743 -16.370 1.00 90.25 277 GLN A N 1
ATOM 2306 C CA . GLN A 1 277 ? -6.682 4.280 -16.143 1.00 90.25 277 GLN A CA 1
ATOM 2307 C C . GLN A 1 277 ? -6.716 3.074 -15.197 1.00 90.25 277 GLN A C 1
ATOM 2309 O O . GLN A 1 277 ? -7.433 3.134 -14.195 1.00 90.25 277 GLN A O 1
ATOM 2314 N N . ALA A 1 278 ? -5.893 2.049 -15.455 1.00 93.88 278 ALA A N 1
ATOM 2315 C CA . ALA A 1 278 ? -5.740 0.895 -14.568 1.00 93.88 278 ALA A CA 1
ATOM 2316 C C . ALA A 1 278 ? -5.356 1.353 -13.157 1.00 93.88 278 ALA A C 1
ATOM 2318 O O . ALA A 1 278 ? -6.026 1.033 -12.176 1.00 93.88 278 ALA A O 1
ATOM 2319 N N . TRP A 1 279 ? -4.357 2.234 -13.048 1.00 94.94 279 TRP A N 1
ATOM 2320 C CA . TRP A 1 279 ? -3.886 2.760 -11.763 1.00 94.94 279 TRP A CA 1
ATOM 2321 C C . TRP A 1 279 ? -4.951 3.533 -10.972 1.00 94.94 279 TRP A C 1
ATOM 2323 O O . TRP A 1 279 ? -4.811 3.653 -9.750 1.00 94.94 279 TRP A O 1
ATOM 2333 N N . ARG A 1 280 ? -6.035 4.015 -11.600 1.00 92.69 280 ARG A N 1
ATOM 2334 C CA . ARG A 1 280 ? -7.166 4.640 -10.887 1.00 92.69 280 ARG A CA 1
ATOM 2335 C C . ARG A 1 280 ? -8.292 3.682 -10.509 1.00 92.69 280 ARG A C 1
ATOM 2337 O O . ARG A 1 280 ? -8.992 4.010 -9.559 1.00 92.69 280 ARG A O 1
ATOM 2344 N N . GLN A 1 281 ? -8.515 2.614 -11.269 1.00 92.75 281 GLN A N 1
ATOM 2345 C CA . GLN A 1 281 ? -9.777 1.859 -11.233 1.00 92.75 281 GLN A CA 1
ATOM 2346 C C . GLN A 1 281 ? -9.595 0.394 -10.839 1.00 92.75 281 GLN A C 1
ATOM 2348 O O . GLN A 1 281 ? -10.494 -0.180 -10.228 1.00 92.75 281 GLN A O 1
ATOM 2353 N N . ASP A 1 282 ? -8.456 -0.202 -11.187 1.00 97.25 282 ASP A N 1
ATOM 2354 C CA . ASP A 1 282 ? -8.271 -1.640 -11.049 1.00 97.25 282 ASP A CA 1
ATOM 2355 C C . ASP A 1 282 ? -7.965 -2.031 -9.611 1.00 97.25 282 ASP A C 1
ATOM 2357 O O . ASP A 1 282 ? -7.291 -1.298 -8.883 1.00 97.25 282 ASP A O 1
ATOM 2361 N N . GLU A 1 283 ? -8.422 -3.211 -9.204 1.00 97.62 283 GLU A N 1
ATOM 2362 C CA . GLU A 1 283 ? -8.116 -3.735 -7.875 1.00 97.62 283 GLU A CA 1
ATOM 2363 C C . GLU A 1 283 ? -6.615 -3.991 -7.738 1.00 97.62 283 GLU A C 1
ATOM 2365 O O . GLU A 1 283 ? -6.004 -3.573 -6.751 1.00 97.62 283 GLU A O 1
ATOM 2370 N N . PHE A 1 284 ? -6.013 -4.550 -8.789 1.00 98.19 284 PHE A N 1
ATOM 2371 C CA . PHE A 1 284 ? -4.576 -4.746 -8.896 1.00 98.19 284 PHE A CA 1
ATOM 2372 C C . PHE A 1 284 ? -4.019 -4.127 -10.170 1.00 98.19 284 PHE A C 1
ATOM 2374 O O . PHE A 1 284 ? -4.642 -4.168 -11.227 1.00 98.19 284 PHE A O 1
ATOM 2381 N N . VAL A 1 285 ? -2.806 -3.592 -10.070 1.00 97.44 285 VAL A N 1
ATOM 2382 C CA . VAL A 1 285 ? -2.025 -3.112 -11.216 1.00 97.44 285 VAL A CA 1
ATOM 2383 C C . VAL A 1 285 ? -0.599 -3.625 -11.140 1.00 97.44 285 VAL A C 1
ATOM 2385 O O . VAL A 1 285 ? -0.095 -3.890 -10.051 1.00 97.44 285 VAL A O 1
ATOM 2388 N N . LEU A 1 286 ? 0.053 -3.752 -12.293 1.00 96.50 286 LEU A N 1
ATOM 2389 C CA . LEU A 1 286 ? 1.447 -4.176 -12.374 1.00 96.50 286 LEU A CA 1
ATOM 2390 C C . LEU A 1 286 ? 2.378 -2.961 -12.302 1.00 96.50 286 LEU A C 1
ATOM 2392 O O . LEU A 1 286 ? 2.239 -2.022 -13.080 1.00 96.50 286 LEU A O 1
ATOM 2396 N N . GLU A 1 287 ? 3.337 -2.949 -11.391 1.00 94.50 287 GLU A N 1
ATOM 2397 C CA . GLU A 1 287 ? 4.352 -1.902 -11.346 1.00 94.50 287 GLU A CA 1
ATOM 2398 C C . GLU A 1 287 ? 5.219 -1.965 -12.623 1.00 94.50 287 GLU A C 1
ATOM 2400 O O . GLU A 1 287 ? 5.687 -3.042 -12.989 1.00 94.50 287 GLU A O 1
ATOM 2405 N N . PRO A 1 288 ? 5.350 -0.861 -13.381 1.00 90.69 288 PRO A N 1
ATOM 2406 C CA . PRO A 1 288 ? 5.990 -0.889 -14.694 1.00 90.69 288 PRO A CA 1
ATOM 2407 C C . PRO A 1 288 ? 7.508 -1.130 -14.682 1.00 90.69 288 PRO A C 1
ATOM 2409 O O . PRO A 1 288 ? 8.027 -1.582 -15.715 1.00 90.69 288 PRO A O 1
ATOM 2412 N N . SER A 1 289 ? 8.205 -0.801 -13.588 1.00 85.50 289 SER A N 1
ATOM 2413 C CA . SER A 1 289 ? 9.674 -0.824 -13.481 1.00 85.50 289 SER A CA 1
ATOM 2414 C C . SER A 1 289 ? 10.307 -2.144 -13.056 1.00 85.50 289 SER A C 1
ATOM 2416 O O . SER A 1 289 ? 9.591 -3.031 -12.552 1.00 85.50 289 SER A O 1
#

Radius of gyration: 20.71 Å; chains: 1; bounding box: 59×39×59 Å

Sequence (289 aa):
AGAYVNYLDSYPIEEYTMYGAVPLRHIKEQLLSYRRAGILDRVKMITLTNCTFDGVTYDVERVMEECLAIKPDLIFLWDEAWFAFAYFHPTYRRRTGIATAARLRERYRSEAYRQQYARFREEFDKLDSDDDASWLNTRLLADPDKARVRVYATHSTHKRLTALRQGSMIHVYDQDFKHKVEDAFHEAYMTHTSTSPNYQILASMDVGRRQMELEGFEFVQRQTDLAMALREAVSDHSLLRKYFRFITAGELIPSEYRPSGIEFYYDTEKGWARMEQAWRQDEFVLEPS

Secondary structure (DSSP, 8-state):
--PPP-PPPPPEEGGGTEE-PPPHHHHHHHHHHHHHTT-GGG--EEEEESS-TT-EEE-HHHHHHHHHHH-TT-EEEEE-TT-GGGGGSHHHHTTSHHHHHHHHHHHHHSHHHHHHHHHHHHHHTTS-TT-HHHHHHS-----TTT---EEEEEE-HHHHSS--TT--EEEEEETTIIIIIHHHHHHHHHHHS-SS--HHHHHHHHHHHHHHHHHHHHHHHHHHHHHHHHHHHHHH-TTGGGT--PPPHHHHS-GGG-TT----SEETTTEE--HHHHHHH-SEEE---